Protein AF-A0A8J2KSQ6-F1 (afdb_monomer_lite)

Foldseek 3Di:
DVVVVDVDDPLLVVLVVLLVVLVCLVPPPDPDSDQVVSLLSLLVSLLSLLVNLQVVLCVVVVHHDDSCVSCVVLVNDVVSVVLNCCSVQNPDGDHSVVSVVSSVVSNVSSVVPPVVVCVVVVVVVVVPPPDDDDPVPVVVVVVLVVLLVLLLLLLVLLLVLVVCVVVVHQKDQRQSNQVNFPPSDNIDGSVVSNVRSLVSLLVSCVVDVLSNLLSVLVVLQDDPSVLVVQCVVVVHDSVVSLVVSCVSCVVVVVSCVVVVNLLVSLLSLLVVLLVPVVADPSSNLSSLVVSLVSVVVCVVVVHDRDPSSVVSLVSLLPDPDPSSVVRND

Sequence (329 aa):
IWRERIPALPVGAESTLFLLQAIVFDKGDTAGTSEDQSRSLYSLAIVRYMNHVSHLATQETGGNAPMSRLANTLNVPDWIVDLRHEVSHGSALPSLDILRSASDFILEWLSNNYWAYSEESLQDSILTRGARKGKDSESKKEMKEEVRVSTSQALSVYIASKVYKLRGLKRITDPGITHSLPDQPSFVTPKQAIGICKTQVANLLTVDPGTVTAVFAQEMIPDEEFIQGLASVLEAEVEEVFTCVERLWWPLVELMRRRSKVPMLCTLMAKLLVERDLLTKNGKLFGSLWLEKLLSCLEEEERKYPLRLKKILVMLMGCPDPVYEKFFS

Secondary structure (DSSP, 8-state):
-GGGTSSS--HHHHHHHHHHHHHHHHH---TT--HHHHHHHHHHHHHHHHHHHHHHHHHHHTS---HHHHHHHTT--HHHHHHHHHHHH-SSPPPHHHHHHHHHHHHHHHIIIIITHHHHHHHHHHHGGG----HHHHHHHHHHHHHHHHHHHHHHHHHHHHHHHHTT-S-B--HHHHTTSTT--S-B-HHHHHHHHHHHHHHHHHH-HHHHHHHHHHHTS--HHHHHHHHHHHT--HHHHHHHHHHHHHHHHHHHHHTT-HHHHHHHHHHHHHSGGGS-HHHHHHHHHHHHHHHHHHHHTTPPPPHHHHHHHHHHHT---HHHHHHH-

pLDDT: mean 79.22, std 13.45, range [37.53, 94.62]

InterPro domains:
  IPR007174 Las1 [PF04031] (1-116)
  IPR007174 Las1 [PTHR15002] (1-275)

Radius of gyration: 21.69 Å; chains: 1; bounding box: 48×58×59 Å

Organism: NCBI:txid39272

Structure (mmCIF, N/CA/C/O backbone):
data_AF-A0A8J2KSQ6-F1
#
_entry.id   AF-A0A8J2KSQ6-F1
#
loop_
_atom_site.group_PDB
_atom_site.id
_atom_site.type_symbol
_atom_site.label_atom_id
_atom_site.label_alt_id
_atom_site.label_comp_id
_atom_site.label_asym_id
_atom_site.label_entity_id
_atom_site.label_seq_id
_atom_site.pdbx_PDB_ins_code
_atom_site.Cartn_x
_atom_site.Cartn_y
_atom_site.Cartn_z
_atom_site.occupancy
_atom_site.B_iso_or_equiv
_atom_site.auth_seq_id
_atom_site.auth_comp_id
_atom_site.auth_asym_id
_atom_site.auth_atom_id
_atom_site.pdbx_PDB_model_num
ATOM 1 N N . ILE A 1 1 ? 0.798 -15.781 25.530 1.00 45.97 1 ILE A N 1
ATOM 2 C CA . ILE A 1 1 ? 1.676 -16.980 25.476 1.00 45.97 1 ILE A CA 1
ATOM 3 C C . ILE A 1 1 ? 2.356 -17.176 24.116 1.00 45.97 1 ILE A C 1
ATOM 5 O O . ILE A 1 1 ? 3.532 -16.869 24.039 1.00 45.97 1 ILE A O 1
ATOM 9 N N . TRP A 1 2 ? 1.714 -17.672 23.042 1.00 41.12 2 TRP A N 1
ATOM 10 C CA . TRP A 1 2 ? 2.432 -17.889 21.760 1.00 41.12 2 TRP A CA 1
ATOM 11 C C . TRP A 1 2 ? 2.889 -16.579 21.109 1.00 41.12 2 TRP A C 1
ATOM 13 O O . TRP A 1 2 ? 4.059 -16.453 20.774 1.00 41.12 2 TRP A O 1
ATOM 23 N N . ARG A 1 3 ? 2.025 -15.556 21.071 1.00 50.56 3 ARG A N 1
ATOM 24 C CA . ARG A 1 3 ? 2.366 -14.197 20.601 1.00 50.56 3 ARG A CA 1
ATOM 25 C C . ARG A 1 3 ? 3.573 -13.564 21.325 1.00 50.56 3 ARG A C 1
ATOM 27 O O . ARG A 1 3 ? 4.229 -12.704 20.767 1.00 50.56 3 ARG A O 1
ATOM 34 N N . GLU A 1 4 ? 3.872 -13.989 22.553 1.00 51.06 4 GLU A N 1
ATOM 35 C CA . GLU A 1 4 ? 5.009 -13.482 23.347 1.00 51.06 4 GLU A CA 1
ATOM 36 C C . GLU A 1 4 ? 6.286 -14.315 23.156 1.00 51.06 4 GLU A C 1
ATOM 38 O O . GLU A 1 4 ? 7.349 -13.939 23.640 1.00 51.06 4 GLU A O 1
ATOM 43 N N . ARG A 1 5 ? 6.182 -15.478 22.503 1.00 45.47 5 ARG A N 1
ATOM 44 C CA . ARG A 1 5 ? 7.271 -16.454 22.349 1.00 45.47 5 ARG A CA 1
ATOM 45 C C . ARG A 1 5 ? 7.771 -16.586 20.915 1.00 45.47 5 ARG A C 1
ATOM 47 O O . ARG A 1 5 ? 8.857 -17.122 20.722 1.00 45.47 5 ARG A O 1
ATOM 54 N N . ILE A 1 6 ? 7.003 -16.119 19.932 1.00 45.62 6 ILE A N 1
ATOM 55 C CA . ILE A 1 6 ? 7.397 -16.088 18.522 1.00 45.62 6 ILE A CA 1
ATOM 56 C C . ILE A 1 6 ? 7.238 -14.670 17.953 1.00 45.62 6 ILE A C 1
ATOM 58 O O . ILE A 1 6 ? 6.254 -14.008 18.279 1.00 45.62 6 ILE A O 1
ATOM 62 N N . PRO A 1 7 ? 8.196 -14.198 17.128 1.00 48.53 7 PRO A N 1
ATOM 63 C CA . PRO A 1 7 ? 8.238 -12.817 16.637 1.00 48.53 7 PRO A CA 1
ATOM 64 C C . PRO A 1 7 ? 7.055 -12.457 15.727 1.00 48.53 7 PRO A C 1
ATOM 66 O O . PRO A 1 7 ? 6.634 -11.305 15.709 1.00 48.53 7 PRO A O 1
ATOM 69 N N . ALA A 1 8 ? 6.479 -13.443 15.034 1.00 54.38 8 ALA A N 1
ATOM 70 C CA . ALA A 1 8 ? 5.247 -13.302 14.270 1.00 54.38 8 ALA A CA 1
ATOM 71 C C . ALA A 1 8 ? 4.394 -14.566 14.429 1.00 54.38 8 ALA A C 1
ATOM 73 O O . ALA A 1 8 ? 4.899 -15.686 14.330 1.00 54.38 8 ALA A O 1
ATOM 74 N N . LEU A 1 9 ? 3.099 -14.393 14.698 1.00 66.38 9 LEU A N 1
ATOM 75 C CA . LEU A 1 9 ? 2.152 -15.505 14.748 1.00 66.38 9 LEU A CA 1
ATOM 76 C C . LEU A 1 9 ? 1.794 -15.907 13.304 1.00 66.38 9 LEU A C 1
ATOM 78 O O . LEU A 1 9 ? 1.595 -15.012 12.482 1.00 66.38 9 LEU A O 1
ATOM 82 N N . PRO A 1 10 ? 1.673 -17.205 12.968 1.00 72.06 10 PRO A N 1
ATOM 83 C CA . PRO A 1 10 ? 1.172 -17.606 11.657 1.00 72.06 10 PRO A CA 1
ATOM 84 C C . PRO A 1 10 ? -0.187 -16.961 11.357 1.00 72.06 10 PRO A C 1
ATOM 86 O O . PRO A 1 10 ? -1.055 -16.902 12.230 1.00 72.06 10 PRO A O 1
ATOM 89 N N . VAL A 1 11 ? -0.380 -16.503 10.118 1.00 71.56 11 VAL A N 1
ATOM 90 C CA . VAL A 1 11 ? -1.509 -15.634 9.735 1.00 71.56 11 VAL A CA 1
ATOM 91 C C . VAL A 1 11 ? -2.876 -16.282 10.005 1.00 71.56 11 VAL A C 1
ATOM 93 O O . VAL A 1 11 ? -3.811 -15.592 10.406 1.00 71.56 11 VAL A O 1
ATOM 96 N N . GLY A 1 12 ? -3.001 -17.607 9.875 1.00 75.25 12 GLY A N 1
ATOM 97 C CA . GLY A 1 12 ? -4.238 -18.324 10.216 1.00 75.25 12 GLY A CA 1
ATOM 98 C C . GLY A 1 12 ? -4.519 -18.374 11.726 1.00 75.25 12 GLY A C 1
ATOM 99 O O . GLY A 1 12 ? -5.649 -18.128 12.156 1.00 75.25 12 GLY A O 1
ATOM 100 N N . ALA A 1 13 ? -3.490 -18.579 12.557 1.00 77.69 13 ALA A N 1
ATOM 101 C CA . ALA A 1 13 ? -3.615 -18.502 14.016 1.00 77.69 13 ALA A CA 1
ATOM 102 C C . ALA A 1 13 ? -3.921 -17.071 14.483 1.00 77.69 13 ALA A C 1
ATOM 104 O O . ALA A 1 13 ? -4.689 -16.870 15.423 1.00 77.69 13 ALA A O 1
ATOM 105 N N . GLU A 1 14 ? -3.352 -16.071 13.809 1.00 78.25 14 GLU A N 1
ATOM 106 C CA . GLU A 1 14 ? -3.623 -14.663 14.085 1.00 78.25 14 GLU A CA 1
ATOM 107 C C . GLU A 1 14 ? -5.065 -14.296 13.718 1.00 78.25 14 GLU A C 1
ATOM 109 O O . GLU A 1 14 ? -5.774 -13.719 14.540 1.00 78.25 14 GLU A O 1
ATOM 114 N N . SER A 1 15 ? -5.526 -14.711 12.536 1.00 81.62 15 SER A N 1
ATOM 115 C CA . SER A 1 15 ? -6.908 -14.515 12.078 1.00 81.62 15 SER A CA 1
ATOM 116 C C . SER A 1 15 ? -7.913 -15.163 13.032 1.00 81.62 15 SER A C 1
ATOM 118 O O . SER A 1 15 ? -8.884 -14.523 13.429 1.00 81.62 15 SER A O 1
ATOM 120 N N . THR A 1 16 ? -7.629 -16.390 13.484 1.00 85.19 16 THR A N 1
ATOM 121 C CA . THR A 1 16 ? -8.445 -17.097 14.485 1.00 85.19 16 THR A CA 1
ATOM 122 C C . THR A 1 16 ? -8.522 -16.308 15.794 1.00 85.19 16 THR A C 1
ATOM 124 O O . THR A 1 16 ? -9.597 -16.147 16.366 1.00 85.19 16 THR A O 1
ATOM 127 N N . LEU A 1 17 ? -7.394 -15.771 16.269 1.00 84.44 17 LEU A N 1
ATOM 128 C CA . LEU A 1 17 ? -7.351 -14.989 17.503 1.00 84.44 17 LEU A CA 1
ATOM 129 C C . LEU A 1 17 ? -8.179 -13.701 17.402 1.00 84.44 17 LEU A C 1
ATOM 131 O O . LEU A 1 17 ? -8.955 -13.422 18.312 1.00 84.44 17 LEU A O 1
ATOM 135 N N . PHE A 1 18 ? -8.046 -12.938 16.313 1.00 82.31 18 PHE A N 1
ATOM 136 C CA . PHE A 1 18 ? -8.840 -11.720 16.105 1.00 82.31 18 PHE A CA 1
ATOM 137 C C . PHE A 1 18 ? -10.342 -12.018 16.037 1.00 82.31 18 PHE A C 1
ATOM 139 O O . PHE A 1 18 ? -11.140 -11.287 16.622 1.00 82.31 18 PHE A O 1
ATOM 146 N N . LEU A 1 19 ? -10.722 -13.117 15.384 1.00 89.75 19 LEU A N 1
ATOM 147 C CA . LEU A 1 19 ? -12.118 -13.522 15.255 1.00 89.75 19 LEU A CA 1
ATOM 148 C C . LEU A 1 19 ? -12.723 -13.945 16.598 1.00 89.75 19 LEU A C 1
ATOM 150 O O . LEU A 1 19 ? -13.796 -13.477 16.969 1.00 89.75 19 LEU A O 1
ATOM 154 N N . LEU A 1 20 ? -12.004 -14.755 17.380 1.00 87.62 20 LEU A N 1
ATOM 155 C CA . LEU A 1 20 ? -12.441 -15.149 18.721 1.00 87.62 20 LEU A CA 1
ATOM 156 C C . LEU A 1 20 ? -12.525 -13.951 19.674 1.00 87.62 20 LEU A C 1
ATOM 158 O O . LEU A 1 20 ? -13.441 -13.884 20.488 1.00 87.62 20 LEU A O 1
ATOM 162 N N . GLN A 1 21 ? -11.604 -12.989 19.565 1.00 84.56 21 GLN A N 1
ATOM 163 C CA . GLN A 1 21 ? -11.662 -11.750 20.342 1.00 84.56 21 GLN A CA 1
ATOM 164 C C . GLN A 1 21 ? -12.913 -10.931 20.017 1.00 84.56 21 GLN A C 1
ATOM 166 O O . GLN A 1 21 ? -13.570 -10.461 20.944 1.00 84.56 21 GLN A O 1
ATOM 171 N N . ALA A 1 22 ? -13.267 -10.802 18.735 1.00 87.44 22 ALA A N 1
ATOM 172 C CA . ALA A 1 22 ? -14.491 -10.127 18.314 1.00 87.44 22 ALA A CA 1
ATOM 173 C C . ALA A 1 22 ? -15.743 -10.825 18.871 1.00 87.44 22 ALA A C 1
ATOM 175 O O . ALA A 1 22 ? -16.598 -10.167 19.457 1.00 87.44 22 ALA A O 1
ATOM 176 N N . ILE A 1 23 ? -15.802 -12.159 18.788 1.00 88.25 23 ILE A N 1
ATOM 177 C CA . ILE A 1 23 ? -16.937 -12.960 19.275 1.00 88.25 23 ILE A CA 1
ATOM 178 C C . ILE A 1 23 ? -17.095 -12.870 20.794 1.00 88.25 23 ILE A C 1
ATOM 180 O O . ILE A 1 23 ? -18.208 -12.729 21.296 1.00 88.25 23 ILE A O 1
ATOM 184 N N . VAL A 1 24 ? -15.996 -12.969 21.546 1.00 86.81 24 VAL A N 1
ATOM 185 C CA . VAL A 1 24 ? -16.035 -12.872 23.012 1.00 86.81 24 VAL A CA 1
ATOM 186 C C . VAL A 1 24 ? -16.443 -11.470 23.451 1.00 86.81 24 VAL A C 1
ATOM 188 O O . VAL A 1 24 ? -17.215 -11.340 24.395 1.00 86.81 24 VAL A O 1
ATOM 191 N N . PHE A 1 25 ? -15.950 -10.435 22.767 1.00 83.06 25 PHE A N 1
ATOM 192 C CA . PHE A 1 25 ? -16.326 -9.053 23.047 1.00 83.06 25 PHE A CA 1
ATOM 193 C C . PHE A 1 25 ? -17.815 -8.809 22.772 1.00 83.06 25 PHE A C 1
ATOM 195 O O . PHE A 1 25 ? -18.512 -8.270 23.623 1.00 83.06 25 PHE A O 1
ATOM 202 N N . ASP A 1 26 ? -18.314 -9.282 21.631 1.00 86.25 26 ASP A N 1
ATOM 203 C CA . ASP A 1 26 ? -19.713 -9.159 21.215 1.00 86.25 26 ASP A CA 1
ATOM 204 C C . ASP A 1 26 ? -20.689 -9.916 22.135 1.00 86.25 26 ASP A C 1
ATOM 206 O O . ASP A 1 26 ? -21.771 -9.422 22.437 1.00 86.25 26 ASP A O 1
ATOM 210 N N . LYS A 1 27 ? -20.293 -11.093 22.639 1.00 84.12 27 LYS A N 1
ATOM 211 C CA . LYS A 1 27 ? -21.083 -11.888 23.602 1.00 84.12 27 LYS A CA 1
ATOM 212 C C . LYS A 1 27 ? -20.912 -11.439 25.058 1.00 84.12 27 LYS A C 1
ATOM 214 O O . LYS A 1 27 ? -21.603 -11.950 25.940 1.00 84.12 27 LYS A O 1
ATOM 219 N N . GLY A 1 28 ? -19.964 -10.545 25.334 1.00 74.31 28 GLY A N 1
ATOM 220 C CA . GLY A 1 28 ? -19.680 -10.040 26.669 1.00 74.31 28 GLY A CA 1
ATOM 221 C C . GLY A 1 28 ? -20.752 -9.054 27.123 1.00 74.31 28 GLY A C 1
ATOM 222 O O . GLY A 1 28 ? -20.750 -7.899 26.706 1.00 74.31 28 GLY A O 1
ATOM 223 N N . ASP A 1 29 ? -21.625 -9.495 28.028 1.00 53.59 29 ASP A N 1
ATOM 224 C CA . ASP A 1 29 ? -22.773 -8.748 28.574 1.00 53.59 29 ASP A CA 1
ATOM 225 C C . ASP A 1 29 ? -22.370 -7.650 29.589 1.00 53.59 29 ASP A C 1
ATOM 227 O O . ASP A 1 29 ? -23.042 -7.375 30.585 1.00 53.59 29 ASP A O 1
ATOM 231 N N . THR A 1 30 ? -21.199 -7.039 29.399 1.00 53.66 30 THR A N 1
ATOM 232 C CA . THR A 1 30 ? -20.757 -5.919 30.229 1.00 53.66 30 THR A CA 1
ATOM 233 C C . THR A 1 30 ? -21.438 -4.640 29.759 1.00 53.66 30 THR A C 1
ATOM 235 O O . THR A 1 30 ? -21.490 -4.373 28.563 1.00 53.66 30 THR A O 1
ATOM 238 N N . ALA A 1 31 ? -21.913 -3.823 30.702 1.00 50.56 31 ALA A N 1
ATOM 239 C CA . ALA A 1 31 ? -22.700 -2.596 30.510 1.00 50.56 31 ALA A CA 1
ATOM 240 C C . ALA A 1 31 ? -22.014 -1.440 29.724 1.00 50.56 31 ALA A C 1
ATOM 242 O O . ALA A 1 31 ? -22.330 -0.271 29.933 1.00 50.56 31 ALA A O 1
ATOM 243 N N . GLY A 1 32 ? -21.065 -1.744 28.835 1.00 54.41 32 GLY A N 1
ATOM 244 C CA . GLY A 1 32 ? -20.334 -0.804 27.988 1.00 54.41 32 GLY A CA 1
ATOM 245 C C . GLY A 1 32 ? -19.908 -1.361 26.622 1.00 54.41 32 GLY A C 1
ATOM 246 O O . GLY A 1 32 ? -19.114 -0.703 25.951 1.00 54.41 32 GLY A O 1
ATOM 247 N N . THR A 1 33 ? -20.393 -2.534 26.196 1.00 59.84 33 THR A N 1
ATOM 248 C CA . THR A 1 33 ? -20.100 -3.096 24.866 1.00 59.84 33 THR A CA 1
ATOM 249 C C . THR A 1 33 ? -20.789 -2.245 23.793 1.00 59.84 33 THR A C 1
ATOM 251 O O . THR A 1 33 ? -21.995 -2.338 23.577 1.00 59.84 33 THR A O 1
ATOM 254 N N . SER A 1 34 ? -20.035 -1.345 23.157 1.00 76.06 34 SER A N 1
ATOM 255 C CA . SER A 1 34 ? -20.538 -0.511 22.061 1.00 76.06 34 SER A CA 1
ATOM 256 C C . SER A 1 34 ? -20.656 -1.355 20.792 1.00 76.06 34 SER A C 1
ATOM 258 O O . SER A 1 34 ? -19.684 -1.979 20.367 1.00 76.06 34 SER A O 1
ATOM 260 N N . GLU A 1 35 ? -21.833 -1.350 20.168 1.00 80.94 35 GLU A N 1
ATOM 261 C CA . GLU A 1 35 ? -22.104 -2.064 18.913 1.00 80.94 35 GLU A CA 1
ATOM 262 C C . GLU A 1 35 ? -21.082 -1.710 17.819 1.00 80.94 35 GLU A C 1
ATOM 264 O O . GLU A 1 35 ? -20.581 -2.584 17.113 1.00 80.94 35 GLU A O 1
ATOM 269 N N . ASP A 1 36 ? -20.679 -0.440 17.743 1.00 78.75 36 ASP A N 1
ATOM 270 C CA . ASP A 1 36 ? -19.669 0.031 16.794 1.00 78.75 36 ASP A CA 1
ATOM 271 C C . ASP A 1 36 ? -18.275 -0.549 17.071 1.00 78.75 36 ASP A C 1
ATOM 273 O O . ASP A 1 36 ? -17.495 -0.785 16.142 1.00 78.75 36 ASP A O 1
ATOM 277 N N . GLN A 1 37 ? -17.955 -0.830 18.338 1.00 81.19 37 GLN A N 1
ATOM 278 C CA . GLN A 1 37 ? -16.707 -1.498 18.711 1.00 81.19 37 GLN A CA 1
ATOM 279 C C . GLN A 1 37 ? -16.731 -2.971 18.298 1.00 81.19 37 GLN A C 1
ATOM 281 O O . GLN A 1 37 ? -15.757 -3.438 17.708 1.00 81.19 37 GLN A O 1
ATOM 286 N N . SER A 1 38 ? -17.846 -3.678 18.510 1.00 82.81 38 SER A N 1
ATOM 287 C CA . SER A 1 38 ? -18.020 -5.049 18.012 1.00 82.81 38 SER A CA 1
ATOM 288 C C . SER A 1 38 ? -17.899 -5.098 16.488 1.00 82.81 38 SER A C 1
ATOM 290 O O . SER A 1 38 ? -17.118 -5.887 15.955 1.00 82.81 38 SER A O 1
ATOM 292 N N . ARG A 1 39 ? -18.583 -4.189 15.775 1.00 85.44 39 ARG A N 1
ATOM 293 C CA . ARG A 1 39 ? -18.500 -4.074 14.309 1.00 85.44 39 ARG A CA 1
ATOM 294 C C . ARG A 1 39 ? -17.065 -3.838 13.838 1.00 85.44 39 ARG A C 1
ATOM 296 O O . ARG A 1 39 ? -16.622 -4.472 12.882 1.00 85.44 39 ARG A O 1
ATOM 303 N N . SER A 1 40 ? -16.311 -2.989 14.537 1.00 83.88 40 SER A N 1
ATOM 304 C CA . SER A 1 40 ? -14.901 -2.710 14.227 1.00 83.88 40 SER A CA 1
ATOM 305 C C . SER A 1 40 ? -13.998 -3.933 14.437 1.00 83.88 40 SER A C 1
ATOM 307 O O . SER A 1 40 ? -13.129 -4.212 13.609 1.00 83.88 40 SER A O 1
ATOM 309 N N . LEU A 1 41 ? -14.210 -4.690 15.519 1.00 83.94 41 LEU A N 1
ATOM 310 C CA . LEU A 1 41 ? -13.433 -5.898 15.816 1.00 83.94 41 LEU A CA 1
ATOM 311 C C . LEU A 1 41 ? -13.691 -7.011 14.795 1.00 83.94 41 LEU A C 1
ATOM 313 O O . LEU A 1 41 ? -12.734 -7.610 14.300 1.00 83.94 41 LEU A O 1
ATOM 317 N N . TYR A 1 42 ? -14.953 -7.249 14.426 1.00 88.75 42 TYR A N 1
ATOM 318 C CA . TYR A 1 42 ? -15.287 -8.208 13.371 1.00 88.75 42 TYR A CA 1
ATOM 319 C C . TYR A 1 42 ? -14.714 -7.792 12.016 1.00 88.75 42 TYR A C 1
ATOM 321 O O . TYR A 1 42 ? -14.128 -8.615 11.319 1.00 88.75 42 TYR A O 1
ATOM 329 N N . SER A 1 43 ? -14.812 -6.508 11.671 1.00 86.88 43 SER A N 1
ATOM 330 C CA . SER A 1 43 ? -14.262 -5.963 10.424 1.00 86.88 43 SER A CA 1
ATOM 331 C C . SER A 1 43 ? -12.760 -6.225 10.306 1.00 86.88 43 SER A C 1
ATOM 333 O O . SER A 1 43 ? -12.286 -6.735 9.291 1.00 86.88 43 SER A O 1
ATOM 335 N N . LEU A 1 44 ? -12.008 -5.976 11.382 1.00 83.69 44 LEU A N 1
ATOM 336 C CA . LEU A 1 44 ? -10.578 -6.271 11.424 1.00 83.69 44 LEU A CA 1
ATOM 337 C C . LEU A 1 44 ? -10.293 -7.773 11.279 1.00 83.69 44 LEU A C 1
ATOM 339 O O . LEU A 1 44 ? -9.368 -8.152 10.558 1.00 83.69 44 LEU A O 1
ATOM 343 N N . ALA A 1 45 ? -11.075 -8.630 11.938 1.00 85.31 45 ALA A N 1
ATOM 344 C CA . ALA A 1 45 ? -10.918 -10.078 11.838 1.00 85.31 45 ALA A CA 1
ATOM 345 C C . ALA A 1 45 ? -11.158 -10.591 10.405 1.00 85.31 45 ALA A C 1
ATOM 347 O O . ALA A 1 45 ? -10.371 -11.397 9.906 1.00 85.31 45 ALA A O 1
ATOM 348 N N . ILE A 1 46 ? -12.175 -10.066 9.714 1.00 89.81 46 ILE A N 1
ATOM 349 C CA . ILE A 1 46 ? -12.498 -10.399 8.316 1.00 89.81 46 ILE A CA 1
ATOM 350 C C . ILE A 1 46 ? -11.367 -9.969 7.373 1.00 89.81 46 ILE A C 1
ATOM 352 O O . ILE A 1 46 ? -10.949 -10.745 6.513 1.00 89.81 46 ILE A O 1
ATOM 356 N N . VAL A 1 47 ? -10.800 -8.772 7.561 1.00 86.38 47 VAL A N 1
ATOM 357 C CA . VAL A 1 47 ? -9.650 -8.308 6.763 1.00 86.38 47 VAL A CA 1
ATOM 358 C C . VAL A 1 47 ? -8.434 -9.217 6.958 1.00 86.38 47 VAL A C 1
ATOM 360 O O . VAL A 1 47 ? -7.773 -9.586 5.984 1.00 86.38 47 VAL A O 1
ATOM 363 N N . ARG A 1 48 ? -8.139 -9.615 8.203 1.00 84.12 48 ARG A N 1
ATOM 364 C CA . ARG A 1 48 ? -7.022 -10.526 8.512 1.00 84.12 48 ARG A CA 1
ATOM 365 C C . ARG A 1 48 ? -7.215 -11.891 7.860 1.00 84.12 48 ARG A C 1
ATOM 367 O O . ARG A 1 48 ? -6.297 -12.372 7.196 1.00 84.12 48 ARG A O 1
ATOM 374 N N . TYR A 1 49 ? -8.419 -12.444 7.968 1.00 90.56 49 TYR A N 1
ATOM 375 C CA . TYR A 1 49 ? -8.797 -13.682 7.300 1.00 90.56 49 TYR A CA 1
ATOM 376 C C . TYR A 1 49 ? -8.617 -13.597 5.778 1.00 90.56 49 TYR A C 1
ATOM 378 O O . TYR A 1 49 ? -7.960 -14.444 5.181 1.00 90.56 49 TYR A O 1
ATOM 386 N N . MET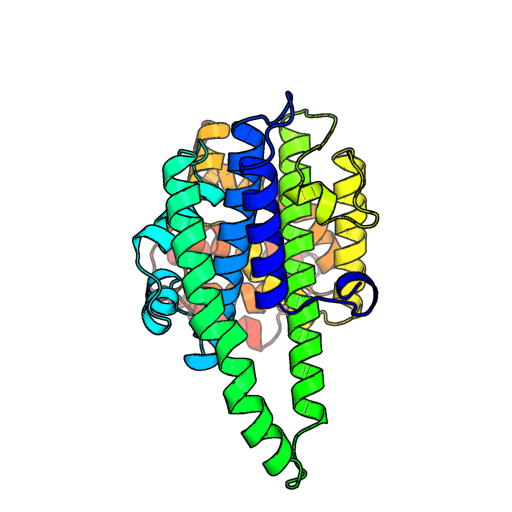 A 1 50 ? -9.121 -12.550 5.132 1.00 88.19 50 MET A N 1
ATOM 387 C CA . MET A 1 50 ? -9.026 -12.448 3.675 1.00 88.19 50 MET A CA 1
ATOM 388 C C . MET A 1 50 ? -7.595 -12.256 3.176 1.00 88.19 50 MET A C 1
ATOM 390 O O . MET A 1 50 ? -7.236 -12.736 2.100 1.00 88.19 50 MET A O 1
ATOM 394 N N . ASN A 1 51 ? -6.744 -11.604 3.966 1.00 84.38 51 ASN A N 1
ATOM 395 C CA . ASN A 1 51 ? -5.316 -11.535 3.671 1.00 84.38 51 ASN A CA 1
ATOM 396 C C . ASN A 1 51 ? -4.648 -12.917 3.797 1.00 84.38 51 ASN A C 1
ATOM 398 O O . ASN A 1 51 ? -3.766 -13.238 3.002 1.00 84.38 51 ASN A O 1
ATOM 402 N N . HIS A 1 52 ? -5.097 -13.762 4.733 1.00 82.81 52 HIS A N 1
ATOM 403 C CA . HIS A 1 52 ? -4.664 -15.159 4.824 1.00 82.81 52 HIS A CA 1
ATOM 404 C C . HIS A 1 52 ? -5.077 -15.977 3.590 1.00 82.81 52 HIS A C 1
ATOM 406 O O . HIS A 1 52 ? -4.226 -16.629 2.987 1.00 82.81 52 HIS A O 1
ATOM 412 N N . VAL A 1 53 ? -6.345 -15.885 3.176 1.00 84.06 53 VAL A N 1
ATOM 413 C CA . VAL A 1 53 ? -6.880 -16.545 1.967 1.00 84.06 53 VAL A CA 1
ATOM 414 C C . VAL A 1 53 ? -6.096 -16.118 0.727 1.00 84.06 53 VAL A C 1
ATOM 416 O O . VAL A 1 53 ? -5.640 -16.958 -0.041 1.00 84.06 53 VAL A O 1
ATOM 419 N N . SER A 1 54 ? -5.848 -14.815 0.575 1.00 80.62 54 SER A N 1
ATOM 420 C CA . SER A 1 54 ? -5.038 -14.274 -0.527 1.00 80.62 54 SER A CA 1
ATOM 421 C C . SER A 1 54 ? -3.652 -14.900 -0.582 1.00 80.62 54 SER A C 1
ATOM 423 O O . SER A 1 54 ? -3.153 -15.236 -1.655 1.00 80.62 54 SER A O 1
ATOM 425 N N . HIS A 1 55 ? -3.018 -15.030 0.584 1.00 75.62 55 HIS A N 1
ATOM 426 C CA . HIS A 1 55 ? -1.674 -15.567 0.707 1.00 75.62 55 HIS A CA 1
ATOM 427 C C . HIS A 1 55 ? -1.627 -17.048 0.325 1.00 75.62 55 HIS A C 1
ATOM 429 O O . HIS A 1 55 ? -0.788 -17.429 -0.489 1.00 75.62 55 HIS A O 1
ATOM 435 N N . LEU A 1 56 ? -2.547 -17.859 0.854 1.00 76.50 56 LEU A N 1
ATOM 436 C CA . LEU A 1 56 ? -2.647 -19.283 0.528 1.00 76.50 56 LEU A CA 1
ATOM 437 C C . LEU A 1 56 ? -2.919 -19.501 -0.963 1.00 76.50 56 LEU A C 1
ATOM 439 O O . LEU A 1 56 ? -2.171 -20.217 -1.625 1.00 76.50 56 LEU A O 1
ATOM 443 N N . ALA A 1 57 ? -3.907 -18.800 -1.518 1.00 75.81 57 ALA A N 1
ATOM 444 C CA . ALA A 1 57 ? -4.275 -18.943 -2.920 1.00 75.81 57 ALA A CA 1
ATOM 445 C C . ALA A 1 57 ? -3.128 -18.536 -3.854 1.00 75.81 57 ALA A C 1
ATOM 447 O O . ALA A 1 57 ? -2.837 -19.240 -4.811 1.00 75.81 57 ALA A O 1
ATOM 448 N N . THR A 1 58 ? -2.414 -17.447 -3.544 1.00 71.75 58 THR A N 1
ATOM 449 C CA . THR A 1 58 ? -1.262 -16.996 -4.347 1.00 71.75 58 THR A CA 1
ATOM 450 C C . THR A 1 58 ? -0.111 -18.010 -4.327 1.00 71.75 58 THR A C 1
ATOM 452 O O . THR A 1 58 ? 0.617 -18.135 -5.316 1.00 71.75 58 THR A O 1
ATOM 455 N N . GLN A 1 59 ? 0.077 -18.734 -3.216 1.00 69.12 59 GLN A N 1
ATOM 456 C CA . GLN A 1 59 ? 1.066 -19.811 -3.143 1.00 69.12 59 GLN A CA 1
ATOM 457 C C . GLN A 1 59 ? 0.665 -21.017 -4.001 1.00 69.12 59 GLN A C 1
ATOM 459 O O . GLN A 1 59 ? 1.522 -21.552 -4.705 1.00 69.12 59 GLN A O 1
ATOM 464 N N . GLU A 1 60 ? -0.611 -21.413 -3.985 1.00 65.25 60 GLU A N 1
ATOM 465 C CA . GLU A 1 60 ? -1.117 -22.543 -4.779 1.00 65.25 60 GLU A CA 1
ATOM 466 C C . GLU A 1 60 ? -1.137 -22.250 -6.283 1.00 65.25 60 GLU A C 1
ATOM 468 O O . GLU A 1 60 ? -0.760 -23.098 -7.092 1.00 65.25 60 GLU A O 1
ATOM 473 N N . THR A 1 61 ? -1.524 -21.035 -6.678 1.00 65.44 61 THR A N 1
ATOM 474 C CA . THR A 1 61 ? -1.627 -20.642 -8.092 1.00 65.44 61 THR A CA 1
ATOM 475 C C . THR A 1 61 ? -0.298 -20.192 -8.700 1.00 65.44 61 THR A C 1
ATOM 477 O O . THR A 1 61 ? -0.217 -19.976 -9.910 1.00 65.44 61 THR A O 1
ATOM 480 N N . GLY A 1 62 ? 0.755 -20.027 -7.889 1.00 57.97 62 GLY A N 1
ATOM 481 C CA . GLY A 1 62 ? 2.086 -19.610 -8.343 1.00 57.97 62 GLY A CA 1
ATOM 482 C C . GLY A 1 62 ? 2.144 -18.187 -8.916 1.00 57.97 62 GLY A C 1
ATOM 483 O O . GLY A 1 62 ? 3.104 -17.846 -9.613 1.00 57.97 62 GLY A O 1
ATOM 484 N N . GLY A 1 63 ? 1.134 -17.352 -8.649 1.00 60.59 63 GLY A N 1
ATOM 485 C CA . GLY A 1 63 ? 1.009 -16.016 -9.226 1.00 60.59 63 GLY A CA 1
ATOM 486 C C . GLY A 1 63 ? -0.155 -15.208 -8.653 1.00 60.59 63 GLY A C 1
ATOM 487 O O . GLY A 1 63 ? -1.093 -15.755 -8.081 1.00 60.59 63 GLY A O 1
ATOM 488 N N . ASN A 1 64 ? -0.089 -13.886 -8.821 1.00 60.69 64 ASN A N 1
ATOM 489 C CA . ASN A 1 64 ? -1.114 -12.961 -8.337 1.00 60.69 64 ASN A CA 1
ATOM 490 C C . ASN A 1 64 ? -2.330 -12.978 -9.280 1.00 60.69 64 ASN A C 1
ATOM 492 O O . ASN A 1 64 ? -2.177 -12.790 -10.487 1.00 60.69 64 ASN A O 1
ATOM 496 N N . ALA A 1 65 ? -3.530 -13.151 -8.731 1.00 71.44 65 ALA A N 1
ATOM 497 C CA . ALA A 1 65 ? -4.800 -13.056 -9.450 1.00 71.44 65 ALA A CA 1
ATOM 498 C C . ALA A 1 65 ? -5.791 -12.184 -8.649 1.00 71.44 65 ALA A C 1
ATOM 500 O O . ALA A 1 65 ? -5.525 -11.882 -7.483 1.00 71.44 65 ALA A O 1
ATOM 501 N N . PRO A 1 66 ? -6.919 -11.744 -9.241 1.00 75.31 66 PRO A N 1
ATOM 502 C CA . PRO A 1 66 ? -7.947 -11.004 -8.513 1.00 75.31 66 PRO A CA 1
ATOM 503 C C . PRO A 1 66 ? -8.407 -11.754 -7.260 1.00 75.31 66 PRO A C 1
ATOM 505 O O . PRO A 1 66 ? -8.531 -12.979 -7.301 1.00 75.31 66 PRO A O 1
ATOM 508 N N . MET A 1 67 ? -8.717 -11.021 -6.184 1.00 75.25 67 MET A N 1
ATOM 509 C CA . MET A 1 67 ? -9.184 -11.600 -4.916 1.00 75.25 67 MET A CA 1
ATOM 510 C C . MET A 1 67 ? -10.353 -12.560 -5.125 1.00 75.25 67 MET A C 1
ATOM 512 O O . MET A 1 67 ? -10.342 -13.638 -4.559 1.00 75.25 67 MET A O 1
ATOM 516 N N . SER A 1 68 ? -11.310 -12.215 -5.987 1.00 74.94 68 SER A N 1
ATOM 517 C CA . SER A 1 68 ? -12.437 -13.089 -6.325 1.00 74.94 68 SER A CA 1
ATOM 518 C C . SER A 1 68 ? -11.988 -14.418 -6.935 1.00 74.94 68 SER A C 1
ATOM 520 O O . SER A 1 68 ? -12.500 -15.473 -6.579 1.00 74.94 68 SER A O 1
ATOM 522 N N . ARG A 1 69 ? -10.979 -14.415 -7.811 1.00 75.00 69 ARG A N 1
ATOM 523 C CA . ARG A 1 69 ? -10.427 -15.648 -8.395 1.00 75.00 69 ARG A CA 1
ATOM 524 C C . ARG A 1 69 ? -9.626 -16.462 -7.381 1.00 75.00 69 ARG A C 1
ATOM 526 O O . ARG A 1 69 ? -9.770 -17.675 -7.359 1.00 75.00 69 ARG A O 1
ATOM 533 N N . LEU A 1 70 ? -8.822 -15.801 -6.553 1.00 78.19 70 LEU A N 1
ATOM 534 C CA . LEU A 1 70 ? -8.031 -16.433 -5.490 1.00 78.19 70 LEU A CA 1
ATOM 535 C C . LEU A 1 70 ? -8.913 -17.010 -4.368 1.00 78.19 70 LEU A C 1
ATOM 537 O O . LEU A 1 70 ? -8.657 -18.086 -3.848 1.00 78.19 70 LEU A O 1
ATOM 541 N N . ALA A 1 71 ? -9.979 -16.307 -4.004 1.00 80.81 71 ALA A N 1
ATOM 542 C CA . ALA A 1 71 ? -10.966 -16.756 -3.031 1.00 80.81 71 ALA A CA 1
ATOM 543 C C . ALA A 1 71 ? -11.707 -18.000 -3.541 1.00 80.81 71 ALA A C 1
ATOM 545 O O . ALA A 1 71 ? -11.837 -18.986 -2.816 1.00 80.81 71 ALA A O 1
ATOM 546 N N . ASN A 1 72 ? -12.095 -17.996 -4.820 1.00 82.44 72 ASN A N 1
ATOM 547 C CA . ASN A 1 72 ? -12.770 -19.128 -5.449 1.00 82.44 72 ASN A CA 1
ATOM 548 C C . ASN A 1 72 ? -11.906 -20.401 -5.499 1.00 82.44 72 ASN A C 1
ATOM 550 O O . ASN A 1 72 ? -12.449 -21.489 -5.327 1.00 82.44 72 ASN A O 1
ATOM 554 N N . THR A 1 73 ? -10.576 -20.309 -5.663 1.00 80.88 73 THR A N 1
ATOM 555 C CA . THR A 1 73 ? -9.710 -21.510 -5.601 1.00 80.88 73 THR A CA 1
ATOM 556 C C . THR A 1 73 ? -9.703 -22.166 -4.221 1.00 80.88 73 THR A C 1
ATOM 558 O O . THR A 1 73 ? -9.415 -23.352 -4.115 1.00 80.88 73 THR A O 1
ATOM 561 N N . LEU A 1 74 ? -10.068 -21.415 -3.181 1.00 84.00 74 LEU A N 1
ATOM 562 C CA . LEU A 1 74 ? -10.134 -21.860 -1.791 1.00 84.00 74 LEU A CA 1
ATOM 563 C C . LEU A 1 74 ? -11.574 -22.007 -1.268 1.00 84.00 74 LEU A C 1
ATOM 565 O O . LEU A 1 74 ? -11.796 -22.032 -0.055 1.00 84.00 74 LEU A O 1
ATOM 569 N N . ASN A 1 75 ? -12.557 -22.099 -2.173 1.00 85.56 75 ASN A N 1
ATOM 570 C CA . ASN A 1 75 ? -13.986 -22.222 -1.859 1.00 85.56 75 ASN A CA 1
ATOM 571 C C . ASN A 1 75 ? -14.522 -21.110 -0.934 1.00 85.56 75 ASN A C 1
ATOM 573 O O . ASN A 1 75 ? -15.432 -21.337 -0.135 1.00 85.56 75 ASN A O 1
ATOM 577 N N . VAL A 1 76 ? -13.958 -19.905 -1.024 1.00 89.94 76 VAL A N 1
ATOM 578 C CA . VAL A 1 76 ? -14.464 -18.728 -0.312 1.00 89.94 76 VAL A CA 1
ATOM 579 C C . VAL A 1 76 ? -15.521 -18.045 -1.188 1.00 89.94 76 VAL A C 1
ATOM 581 O O . VAL A 1 76 ? -15.214 -17.700 -2.329 1.00 89.94 76 VAL A O 1
ATOM 584 N N . PRO A 1 77 ? -16.758 -17.856 -0.694 1.00 90.31 77 PRO A N 1
ATOM 585 C CA . PRO A 1 77 ? -17.861 -17.344 -1.495 1.00 90.31 77 PRO A CA 1
ATOM 586 C C . PRO A 1 77 ? -17.722 -15.842 -1.765 1.00 90.31 77 PRO A C 1
ATOM 588 O O . PRO A 1 77 ? -17.215 -15.092 -0.928 1.00 90.31 77 PRO A O 1
ATOM 591 N N . ASP A 1 78 ? -18.251 -15.393 -2.905 1.00 88.06 78 ASP A N 1
ATOM 592 C CA . ASP A 1 78 ? -18.111 -14.006 -3.371 1.00 88.06 78 ASP A CA 1
ATOM 593 C C . ASP A 1 78 ? -18.634 -12.974 -2.357 1.00 88.06 78 ASP A C 1
ATOM 595 O O . ASP A 1 78 ? -18.000 -11.947 -2.158 1.00 88.06 78 ASP A O 1
ATOM 599 N N . TRP A 1 79 ? -19.701 -13.270 -1.606 1.00 92.00 79 TRP A N 1
ATOM 600 C CA . TRP A 1 79 ? -20.231 -12.329 -0.608 1.00 92.00 79 TRP A CA 1
ATOM 601 C C . TRP A 1 79 ? -19.255 -12.040 0.548 1.00 92.00 79 TRP A C 1
ATOM 603 O O . TRP A 1 79 ? -19.302 -10.961 1.130 1.00 92.00 79 TRP A O 1
ATOM 613 N N . ILE A 1 80 ? -18.345 -12.967 0.879 1.00 90.75 80 ILE A N 1
ATOM 614 C CA . ILE A 1 80 ? -17.271 -12.731 1.861 1.00 90.75 80 ILE A CA 1
ATOM 615 C C . ILE A 1 80 ? -16.176 -11.847 1.250 1.00 90.75 80 ILE A C 1
ATOM 617 O O . ILE A 1 80 ? -15.582 -11.016 1.943 1.00 90.75 80 ILE A O 1
ATOM 621 N N . VAL A 1 81 ? -15.926 -12.001 -0.054 1.00 88.06 81 VAL A N 1
ATOM 622 C CA . VAL A 1 81 ? -15.026 -11.127 -0.815 1.00 88.06 81 VAL A CA 1
ATOM 623 C C . VAL A 1 81 ? -15.592 -9.711 -0.852 1.00 88.06 81 VAL A C 1
ATOM 625 O O . VAL A 1 81 ? -14.885 -8.774 -0.494 1.00 88.06 81 VAL A O 1
ATOM 628 N N . ASP A 1 82 ? -16.872 -9.556 -1.178 1.00 86.75 82 ASP A N 1
ATOM 629 C CA . ASP A 1 82 ? -17.577 -8.273 -1.184 1.00 86.75 82 ASP A CA 1
ATOM 630 C C . ASP A 1 82 ? -17.597 -7.638 0.211 1.00 86.75 82 ASP A C 1
ATOM 632 O O . ASP A 1 82 ? -17.320 -6.448 0.363 1.00 86.75 82 ASP A O 1
ATOM 636 N N . LEU A 1 83 ? -17.808 -8.443 1.257 1.00 87.75 83 LEU A N 1
ATOM 637 C CA . LEU A 1 83 ? -17.791 -7.959 2.633 1.00 87.75 83 LEU A CA 1
ATOM 638 C C . LEU A 1 83 ? -16.427 -7.384 3.020 1.00 87.75 83 LEU A C 1
ATOM 640 O O . LEU A 1 83 ? -16.374 -6.364 3.699 1.00 87.75 83 LEU A O 1
ATOM 644 N N . ARG A 1 84 ? -15.320 -7.987 2.562 1.00 86.38 84 ARG A N 1
ATOM 645 C CA . ARG A 1 84 ? -13.961 -7.439 2.726 1.00 86.38 84 ARG A CA 1
ATOM 646 C C . ARG A 1 84 ? -13.841 -6.039 2.130 1.00 86.38 84 ARG A C 1
ATOM 648 O O . ARG A 1 84 ? -13.188 -5.183 2.731 1.00 86.38 84 ARG A O 1
ATOM 655 N N . HIS A 1 85 ? -14.419 -5.837 0.947 1.00 80.62 85 HIS A N 1
ATOM 656 C CA . HIS A 1 85 ? -14.433 -4.543 0.273 1.00 80.62 85 HIS A CA 1
ATOM 657 C C . HIS A 1 85 ? -15.244 -3.533 1.090 1.00 80.62 85 HIS A C 1
ATOM 659 O O . HIS A 1 85 ? -14.741 -2.455 1.402 1.00 80.62 85 HIS A O 1
ATOM 665 N N . GLU A 1 86 ? -16.422 -3.929 1.569 1.00 81.06 86 GLU A N 1
ATOM 666 C CA . GLU A 1 86 ? -17.284 -3.093 2.406 1.00 81.06 86 GLU A CA 1
ATOM 667 C C . GLU A 1 86 ? -16.622 -2.704 3.743 1.00 81.06 86 GLU A C 1
ATOM 669 O O . GLU A 1 86 ? -16.646 -1.535 4.119 1.00 81.06 86 GLU A O 1
ATOM 674 N N . VAL A 1 87 ? -15.952 -3.630 4.443 1.00 80.88 87 VAL A N 1
ATOM 675 C CA . VAL A 1 87 ? -15.284 -3.310 5.724 1.00 80.88 87 VAL A CA 1
ATOM 676 C C . VAL A 1 87 ? -13.997 -2.499 5.571 1.00 80.88 87 VAL A C 1
ATOM 678 O O . VAL A 1 87 ? -13.590 -1.826 6.517 1.00 80.88 87 VAL A O 1
ATOM 681 N N . SER A 1 88 ? -13.333 -2.575 4.416 1.00 68.19 88 SER A N 1
ATOM 682 C CA . SER A 1 88 ? -12.057 -1.880 4.183 1.00 68.19 88 SER A CA 1
ATOM 683 C C . SER A 1 88 ? -12.250 -0.497 3.560 1.00 68.19 88 SER A C 1
ATOM 685 O O . SER A 1 88 ? -11.460 0.408 3.832 1.00 68.19 88 SER A O 1
ATOM 687 N N . HIS A 1 89 ? -13.290 -0.333 2.738 1.00 67.69 89 HIS A N 1
ATOM 688 C CA . HIS A 1 89 ? -13.479 0.843 1.883 1.00 67.69 89 HIS A CA 1
ATOM 689 C C . HIS A 1 89 ? -14.898 1.429 1.927 1.00 67.69 89 HIS A C 1
ATOM 691 O O . HIS A 1 89 ? -15.124 2.521 1.404 1.00 67.69 89 HIS A O 1
ATOM 697 N N . GLY A 1 90 ? -15.856 0.759 2.574 1.00 68.06 90 GLY A N 1
ATOM 698 C CA . GLY A 1 90 ? -17.217 1.261 2.726 1.00 68.06 90 GLY A CA 1
ATOM 699 C C . GLY A 1 90 ? -17.285 2.543 3.559 1.00 68.06 90 GLY A C 1
ATOM 700 O O . GLY A 1 90 ? -16.549 2.738 4.527 1.00 68.06 90 GLY A O 1
ATOM 701 N N . SER A 1 91 ? -18.218 3.432 3.208 1.00 63.62 91 SER A N 1
ATOM 702 C CA . SER A 1 91 ? -18.483 4.668 3.963 1.00 63.62 91 SER A CA 1
ATOM 703 C C . SER A 1 91 ? -19.061 4.411 5.361 1.00 63.62 91 SER A C 1
ATOM 705 O O . SER A 1 91 ? -19.033 5.297 6.214 1.00 63.62 91 SER A O 1
ATOM 707 N N . ALA A 1 92 ? -19.603 3.214 5.588 1.00 72.75 92 ALA A N 1
ATOM 708 C CA . ALA A 1 92 ? -20.091 2.732 6.869 1.00 72.75 92 ALA A CA 1
ATOM 709 C C . ALA A 1 92 ? -19.767 1.240 7.003 1.00 72.75 92 ALA A C 1
ATOM 711 O O . ALA A 1 92 ? -19.759 0.521 6.007 1.00 72.75 92 ALA A O 1
ATOM 712 N N . LEU A 1 93 ? -19.520 0.779 8.233 1.00 80.94 93 LEU A N 1
ATOM 713 C CA . LEU A 1 93 ? -19.318 -0.647 8.489 1.00 80.94 93 LEU A CA 1
ATOM 714 C C . LEU A 1 93 ? -20.601 -1.438 8.161 1.00 80.94 93 LEU A C 1
ATOM 716 O O . LEU A 1 93 ? -21.700 -0.900 8.326 1.00 80.94 93 LEU A O 1
ATOM 720 N N . PRO A 1 94 ? -20.508 -2.724 7.798 1.00 88.81 94 PRO A N 1
ATOM 721 C CA . PRO A 1 94 ? -21.679 -3.582 7.661 1.00 88.81 94 PRO A CA 1
ATOM 722 C C . PRO A 1 94 ? -22.447 -3.707 8.983 1.00 88.81 94 PRO A C 1
ATOM 724 O O . PRO A 1 94 ? -21.940 -3.379 10.068 1.00 88.81 94 PRO A O 1
ATOM 727 N N . SER A 1 95 ? -23.691 -4.179 8.904 1.00 90.88 95 SER A N 1
ATOM 728 C CA . SER A 1 95 ? -24.483 -4.475 10.100 1.00 90.88 95 SER A CA 1
ATOM 729 C C . SER A 1 95 ? -23.838 -5.597 10.918 1.00 90.88 95 SER A C 1
ATOM 731 O O . SER A 1 95 ? -23.182 -6.492 10.378 1.00 90.88 95 SER A O 1
ATOM 733 N N . LEU A 1 96 ? -24.033 -5.560 12.236 1.00 90.38 96 LEU A N 1
ATOM 734 C CA . LEU A 1 96 ? -23.445 -6.550 13.134 1.00 90.38 96 LEU A CA 1
ATOM 735 C C . LEU A 1 96 ? -23.915 -7.982 12.817 1.00 90.38 96 LEU A C 1
ATOM 737 O O . LEU A 1 96 ? -23.139 -8.921 12.961 1.00 90.38 96 LEU A O 1
ATOM 741 N N . ASP A 1 97 ? -25.134 -8.153 12.308 1.00 91.19 97 ASP A N 1
ATOM 742 C CA . ASP A 1 97 ? -25.676 -9.464 11.929 1.00 91.19 97 ASP A CA 1
ATOM 743 C C . ASP A 1 97 ? -24.971 -10.072 10.706 1.00 91.19 97 ASP A C 1
ATOM 745 O O . ASP A 1 97 ? -24.682 -11.272 10.685 1.00 91.19 97 ASP A O 1
ATOM 749 N N . ILE A 1 98 ? -24.620 -9.246 9.712 1.00 91.25 98 ILE A N 1
ATOM 750 C CA . ILE A 1 98 ? -23.819 -9.683 8.556 1.00 91.25 98 ILE A CA 1
ATOM 751 C C . ILE A 1 98 ? -22.412 -10.078 9.019 1.00 91.25 98 ILE A C 1
ATOM 753 O O . ILE A 1 98 ? -21.887 -11.111 8.606 1.0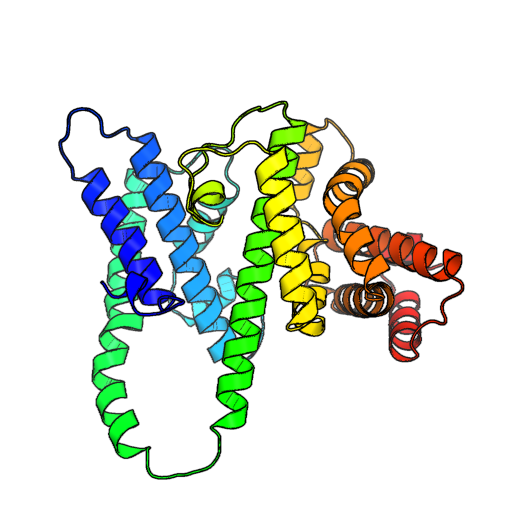0 91.25 98 ILE A O 1
ATOM 757 N N . LEU A 1 99 ? -21.821 -9.295 9.924 1.00 92.06 99 LEU A N 1
ATOM 758 C CA . LEU A 1 99 ? -20.491 -9.562 10.474 1.00 92.06 99 LEU A CA 1
ATOM 759 C C . LEU A 1 99 ? -20.447 -10.851 11.311 1.00 92.06 99 LEU A C 1
ATOM 761 O O . LEU A 1 99 ? -19.490 -11.616 11.198 1.00 92.06 99 LEU A O 1
ATOM 765 N N . ARG A 1 100 ? -21.495 -11.133 12.094 1.00 93.38 100 ARG A N 1
ATOM 766 C CA . ARG A 1 100 ? -21.656 -12.402 12.823 1.00 93.38 100 ARG A CA 1
ATOM 767 C C . ARG A 1 100 ? -21.778 -13.583 11.864 1.00 93.38 100 ARG A C 1
ATOM 769 O O . ARG A 1 100 ? -21.039 -14.553 12.007 1.00 93.38 100 ARG A O 1
ATOM 776 N N . SER A 1 101 ? -22.614 -13.458 10.834 1.00 92.88 101 SER A N 1
ATOM 777 C CA . SER A 1 101 ? -22.786 -14.499 9.810 1.00 92.88 101 SER A CA 1
ATOM 778 C C . SER A 1 101 ? -21.473 -14.800 9.075 1.00 92.88 101 SER A C 1
ATOM 780 O O . SER A 1 101 ? -21.125 -15.957 8.845 1.00 92.88 101 SER A O 1
ATOM 782 N N . ALA A 1 102 ? -20.697 -13.760 8.754 1.00 93.31 102 ALA A N 1
ATOM 783 C CA . ALA A 1 102 ? -19.358 -13.916 8.197 1.00 93.31 102 ALA A CA 1
ATOM 784 C C . ALA A 1 102 ? -18.402 -14.595 9.180 1.00 93.31 102 ALA A C 1
ATOM 786 O O . ALA A 1 102 ? -17.611 -15.441 8.776 1.00 93.31 102 ALA A O 1
ATOM 787 N N . SER A 1 103 ? -18.483 -14.262 10.469 1.00 93.31 103 SER A N 1
ATOM 788 C CA . SER A 1 103 ? -17.626 -14.871 11.485 1.00 93.31 103 SER A CA 1
ATOM 789 C C . SER A 1 103 ? -17.854 -16.373 11.645 1.00 93.31 103 SER A C 1
ATOM 791 O O . SER A 1 103 ? -16.875 -17.107 11.783 1.00 93.31 103 SER A O 1
ATOM 793 N N . ASP A 1 104 ? -19.102 -16.837 11.541 1.00 93.06 104 ASP A N 1
ATOM 794 C CA . ASP A 1 104 ? -19.435 -18.262 11.599 1.00 93.06 104 ASP A CA 1
ATOM 795 C C . ASP A 1 104 ? -18.826 -19.013 10.408 1.00 93.06 104 ASP A C 1
ATOM 797 O O . ASP A 1 104 ? -18.117 -20.005 10.598 1.00 93.06 104 ASP A O 1
ATOM 801 N N . PHE A 1 105 ? -18.999 -18.479 9.192 1.00 94.62 105 PHE A N 1
ATOM 802 C CA . PHE A 1 105 ? -18.367 -19.028 7.989 1.00 94.62 105 PHE A CA 1
ATOM 803 C C . PHE A 1 105 ? -16.837 -19.073 8.117 1.00 94.62 105 PHE A C 1
ATOM 805 O O . PHE A 1 105 ? -16.209 -20.090 7.825 1.00 94.62 105 PHE A O 1
ATOM 812 N N . ILE A 1 106 ? -16.217 -17.977 8.563 1.00 93.56 106 ILE A N 1
ATOM 813 C CA . ILE A 1 106 ? -14.757 -17.876 8.662 1.00 93.56 106 ILE A CA 1
ATOM 814 C C . ILE A 1 106 ? -14.207 -18.854 9.706 1.00 93.56 106 ILE A C 1
ATOM 816 O O . ILE A 1 106 ? -13.160 -19.461 9.473 1.00 93.56 106 ILE A O 1
ATOM 820 N N . LEU A 1 107 ? -14.885 -19.025 10.845 1.00 91.69 107 LEU A N 1
ATOM 821 C CA . LEU A 1 107 ? -14.493 -20.005 11.861 1.00 91.69 107 LEU A CA 1
ATOM 822 C C . LEU A 1 107 ? -14.518 -21.428 11.305 1.00 91.69 107 LEU A C 1
ATOM 824 O O . LEU A 1 107 ? -13.556 -22.174 11.501 1.00 91.69 107 LEU A O 1
ATOM 828 N N . GLU A 1 108 ? -15.585 -21.792 10.597 1.00 90.81 108 GLU A N 1
ATOM 829 C CA . GLU A 1 108 ? -15.706 -23.101 9.958 1.00 90.81 108 GLU A CA 1
ATOM 830 C C . GLU A 1 108 ? -14.618 -23.300 8.895 1.00 90.81 108 GLU A C 1
ATOM 832 O O . GLU A 1 108 ? -13.922 -24.320 8.887 1.00 90.81 108 GLU A O 1
ATOM 837 N N . TRP A 1 109 ? -14.390 -22.292 8.051 1.00 92.31 109 TRP A N 1
ATOM 838 C CA . TRP A 1 109 ? -13.342 -22.340 7.039 1.00 92.31 109 TRP A CA 1
ATOM 839 C C . TRP A 1 109 ? -11.957 -22.517 7.673 1.00 92.31 109 TRP A C 1
ATOM 841 O O . TRP A 1 109 ? -11.194 -23.378 7.235 1.00 92.31 109 TRP A O 1
ATOM 851 N N . LEU A 1 110 ? -11.622 -21.752 8.720 1.00 87.44 110 LEU A N 1
ATOM 852 C CA . LEU A 1 110 ? -10.337 -21.858 9.425 1.00 87.44 110 LEU A CA 1
ATOM 853 C C . LEU A 1 110 ? -10.181 -23.221 10.104 1.00 87.44 110 LEU A C 1
ATOM 855 O O . LEU A 1 110 ? -9.088 -23.789 10.083 1.00 87.44 110 LEU A O 1
ATOM 859 N N . SER A 1 111 ? -11.255 -23.765 10.679 1.00 86.50 111 SER A N 1
ATOM 860 C CA . SER A 1 111 ? -11.259 -25.118 11.240 1.00 86.50 111 SER A CA 1
ATOM 861 C C . SER A 1 111 ? -10.871 -26.148 10.178 1.00 86.50 111 SER A C 1
ATOM 863 O O . SER A 1 111 ? -9.948 -26.928 10.393 1.00 86.50 111 SER A O 1
ATOM 865 N N . ASN A 1 112 ? -11.504 -26.096 9.005 1.00 83.38 112 ASN A N 1
ATOM 866 C CA . ASN A 1 112 ? -11.353 -27.117 7.966 1.00 83.38 112 ASN A CA 1
ATOM 867 C C . ASN A 1 112 ? -10.082 -26.962 7.115 1.00 83.38 112 ASN A C 1
ATOM 869 O O . ASN A 1 112 ? -9.523 -27.956 6.667 1.00 83.38 112 ASN A O 1
ATOM 873 N N . ASN A 1 113 ? -9.611 -25.735 6.887 1.00 80.31 113 ASN A N 1
ATOM 874 C CA . ASN A 1 113 ? -8.527 -25.467 5.933 1.00 80.31 113 ASN A CA 1
ATOM 875 C C . ASN A 1 113 ? -7.198 -25.110 6.608 1.00 80.31 113 ASN A C 1
ATOM 877 O O . ASN A 1 113 ? -6.141 -25.305 6.016 1.00 80.31 113 ASN A O 1
ATOM 881 N N . TYR A 1 114 ? -7.223 -24.597 7.842 1.00 81.00 114 TYR A N 1
ATOM 882 C CA . TYR A 1 114 ? -6.009 -24.212 8.565 1.00 81.00 114 TYR A CA 1
ATOM 883 C C . TYR A 1 114 ? -5.707 -25.164 9.731 1.00 81.00 114 TYR A C 1
ATOM 885 O O . TYR A 1 114 ? -4.592 -25.678 9.840 1.00 81.00 114 TYR A O 1
ATOM 893 N N . TRP A 1 115 ? -6.691 -25.440 10.592 1.00 79.25 115 TRP A N 1
ATOM 894 C CA . TRP A 1 115 ? -6.481 -26.272 11.782 1.00 79.25 115 TRP A CA 1
ATOM 895 C C . TRP A 1 115 ? -6.537 -27.778 11.482 1.00 79.25 115 TRP A C 1
ATOM 897 O O . TRP A 1 115 ? -5.679 -28.507 11.973 1.00 79.25 115 TRP A O 1
ATOM 907 N N . ALA A 1 116 ? -7.451 -28.245 10.623 1.00 68.94 116 ALA A N 1
ATOM 908 C CA . ALA A 1 116 ? -7.533 -29.658 10.231 1.00 68.94 116 ALA A CA 1
ATOM 909 C C . ALA A 1 116 ? -6.326 -30.118 9.384 1.00 68.94 116 ALA A C 1
ATOM 911 O O . ALA A 1 116 ? -5.858 -31.245 9.534 1.00 68.94 116 ALA A O 1
ATOM 912 N N . TYR A 1 117 ? -5.732 -29.219 8.585 1.00 51.22 117 TYR A N 1
ATOM 913 C CA . TYR A 1 117 ? -4.513 -29.488 7.800 1.00 51.22 117 TYR A CA 1
ATOM 914 C C . TYR A 1 117 ? -3.280 -29.799 8.677 1.00 51.22 117 TYR A C 1
ATOM 916 O O . TYR A 1 117 ? -2.302 -30.412 8.230 1.00 51.22 117 TYR A O 1
ATOM 924 N N . SER A 1 118 ? -3.317 -29.401 9.955 1.00 50.91 118 SER A N 1
ATOM 925 C CA . SER A 1 118 ? -2.255 -29.728 10.907 1.00 50.91 118 SER A CA 1
ATOM 926 C C . SER A 1 118 ? -2.286 -31.189 11.356 1.00 50.91 118 SER A C 1
ATOM 928 O O . SER A 1 118 ? -1.243 -31.686 11.752 1.00 50.91 118 SER A O 1
ATOM 930 N N . GLU A 1 119 ? -3.407 -31.909 11.285 1.00 44.66 119 GLU A N 1
ATOM 931 C CA . GLU A 1 119 ? -3.471 -33.282 11.813 1.00 44.66 119 GLU A CA 1
ATOM 932 C C . GLU A 1 119 ? -2.966 -34.327 10.797 1.00 44.66 119 GLU A C 1
ATOM 934 O O . GLU A 1 119 ? -2.256 -35.263 11.169 1.00 44.66 119 GLU A O 1
ATOM 939 N N . GLU A 1 120 ? -3.215 -34.107 9.502 1.00 44.75 120 GLU A N 1
ATOM 940 C CA . GLU A 1 120 ? -2.774 -34.988 8.407 1.00 44.75 120 GLU A CA 1
ATOM 941 C C . GLU A 1 120 ? -1.313 -34.725 7.977 1.00 44.75 120 GLU A C 1
ATOM 943 O O . GLU A 1 120 ? -0.528 -35.661 7.806 1.00 44.75 120 GLU A O 1
ATOM 948 N N . SER A 1 121 ? -0.876 -33.458 7.898 1.00 44.44 121 SER A N 1
ATOM 949 C CA . SER A 1 121 ? 0.500 -33.123 7.472 1.00 44.44 121 SER A CA 1
ATOM 950 C C . SER A 1 121 ? 1.564 -33.289 8.569 1.00 44.44 121 SER A C 1
ATOM 952 O O . SER A 1 121 ? 2.757 -33.416 8.266 1.00 44.44 121 SER A O 1
ATOM 954 N N . LEU A 1 122 ? 1.175 -33.362 9.850 1.00 47.94 122 LEU A N 1
ATOM 955 C CA . LEU A 1 122 ? 2.098 -33.730 10.934 1.00 47.94 122 LEU A CA 1
ATOM 956 C C . LEU A 1 122 ? 2.599 -35.173 10.778 1.00 47.94 122 LEU A C 1
ATOM 958 O O . LEU A 1 122 ? 3.742 -35.452 11.134 1.00 47.94 122 LEU A O 1
ATOM 962 N N . GLN A 1 123 ? 1.801 -36.074 10.194 1.00 46.56 123 GLN A N 1
ATOM 963 C CA . GLN A 1 123 ? 2.233 -37.448 9.917 1.00 46.56 123 GLN A CA 1
ATOM 964 C C . GLN A 1 123 ? 3.171 -37.515 8.698 1.00 46.56 123 GLN A C 1
ATOM 966 O O . GLN A 1 123 ? 4.204 -38.186 8.756 1.00 46.56 123 GLN A O 1
ATOM 971 N N . ASP A 1 124 ? 2.894 -36.737 7.649 1.00 44.69 124 ASP A N 1
ATOM 972 C CA . ASP A 1 124 ? 3.682 -36.725 6.404 1.00 44.69 124 ASP A CA 1
ATOM 973 C C . ASP A 1 124 ? 5.028 -35.975 6.539 1.00 44.69 124 ASP A C 1
ATOM 975 O O . ASP A 1 124 ? 6.067 -36.377 5.997 1.00 44.69 124 ASP A O 1
ATOM 979 N N . SER A 1 125 ? 5.066 -34.912 7.349 1.00 37.53 125 SER A N 1
ATOM 980 C CA . SER A 1 125 ? 6.282 -34.124 7.613 1.00 37.53 125 SER A CA 1
ATOM 981 C C . SER A 1 125 ? 7.295 -34.834 8.525 1.00 37.53 125 SER A C 1
ATOM 983 O O . SER A 1 125 ? 8.503 -34.596 8.410 1.00 37.53 125 SER A O 1
ATOM 985 N N . ILE A 1 126 ? 6.846 -35.755 9.389 1.00 48.12 126 ILE A N 1
ATOM 986 C CA . ILE A 1 126 ? 7.733 -36.597 10.210 1.00 48.12 126 ILE A CA 1
ATOM 987 C C . ILE A 1 126 ? 8.440 -37.655 9.344 1.00 48.12 126 ILE A C 1
ATOM 989 O O . ILE A 1 126 ? 9.617 -37.943 9.577 1.00 48.12 126 ILE A O 1
ATOM 993 N N . LEU A 1 127 ? 7.778 -38.174 8.304 1.00 44.72 127 LEU A N 1
ATOM 994 C CA . LEU A 1 127 ? 8.329 -39.197 7.406 1.00 44.72 127 LEU A CA 1
ATOM 995 C C . LEU A 1 127 ? 9.282 -38.616 6.343 1.00 44.72 127 LEU A C 1
ATOM 997 O O . LEU A 1 127 ? 10.283 -39.243 5.991 1.00 44.72 127 LEU A O 1
ATOM 1001 N N . THR A 1 128 ? 9.050 -37.382 5.889 1.00 41.56 128 THR A N 1
ATOM 1002 C CA . THR A 1 128 ? 9.797 -36.770 4.766 1.00 41.56 128 THR A CA 1
ATOM 1003 C C . THR A 1 128 ? 11.084 -36.038 5.195 1.00 41.56 128 THR A C 1
ATOM 1005 O O . THR A 1 128 ? 11.826 -35.490 4.378 1.00 41.56 128 THR A O 1
ATOM 1008 N N . ARG A 1 129 ? 11.444 -36.077 6.486 1.00 39.06 129 ARG A N 1
ATOM 1009 C CA . ARG A 1 129 ? 12.637 -35.408 7.052 1.00 39.06 129 ARG A CA 1
ATOM 1010 C C . ARG A 1 129 ? 13.984 -36.060 6.660 1.00 39.06 129 ARG A C 1
ATOM 1012 O O . ARG A 1 129 ? 15.041 -35.624 7.120 1.00 39.06 129 ARG A O 1
ATOM 1019 N N . GLY A 1 130 ? 13.964 -37.080 5.796 1.00 38.16 130 GLY A N 1
ATOM 1020 C CA . GLY A 1 130 ? 15.138 -37.835 5.340 1.00 38.16 130 GLY A CA 1
ATOM 1021 C C . GLY A 1 130 ? 15.858 -37.315 4.084 1.00 38.16 130 GLY A C 1
ATOM 1022 O O . GLY A 1 130 ? 17.001 -37.707 3.856 1.00 38.16 130 GLY A O 1
ATOM 1023 N N . ALA A 1 131 ? 15.271 -36.423 3.277 1.00 40.31 131 ALA A N 1
ATOM 1024 C CA . ALA A 1 131 ? 15.868 -36.017 1.995 1.00 40.31 131 ALA A CA 1
ATOM 1025 C C . ALA A 1 131 ? 16.428 -34.580 2.026 1.00 40.31 131 ALA A C 1
ATOM 1027 O O . ALA A 1 131 ? 15.750 -33.592 1.763 1.00 40.31 131 ALA A O 1
ATOM 1028 N N . ARG A 1 132 ? 17.719 -34.458 2.356 1.00 48.09 132 ARG A N 1
ATOM 1029 C CA . ARG A 1 132 ? 18.482 -33.197 2.369 1.00 48.09 132 ARG A CA 1
ATOM 1030 C C . ARG A 1 132 ? 18.632 -32.588 0.962 1.00 48.09 132 ARG A C 1
ATOM 1032 O O . ARG A 1 132 ? 19.505 -33.016 0.211 1.00 48.09 132 ARG A O 1
ATOM 1039 N N . LYS A 1 133 ? 17.872 -31.525 0.664 1.00 44.19 133 LYS A N 1
ATOM 1040 C CA . LYS A 1 133 ? 18.219 -30.395 -0.238 1.00 44.19 133 LYS A CA 1
ATOM 1041 C C . LYS A 1 133 ? 17.147 -29.293 -0.086 1.00 44.19 133 LYS A C 1
ATOM 1043 O O . LYS A 1 133 ? 16.035 -29.506 -0.539 1.00 44.19 133 LYS A O 1
ATOM 1048 N N . GLY A 1 134 ? 17.443 -28.139 0.539 1.00 47.12 134 GLY A N 1
ATOM 1049 C CA . GLY A 1 134 ? 16.487 -27.001 0.533 1.00 47.12 134 GLY A CA 1
ATOM 1050 C C . GLY A 1 134 ? 16.510 -25.964 1.672 1.00 47.12 134 GLY A C 1
ATOM 1051 O O . GLY A 1 134 ? 15.831 -24.949 1.558 1.00 47.12 134 GLY A O 1
ATOM 1052 N N . LYS A 1 135 ? 17.292 -26.145 2.745 1.00 45.84 135 LYS A N 1
ATOM 1053 C CA . LYS A 1 135 ? 17.181 -25.296 3.954 1.00 45.84 135 LYS A CA 1
ATOM 1054 C C . LYS A 1 135 ? 17.517 -23.804 3.753 1.00 45.84 135 LYS A C 1
ATOM 1056 O O . LYS A 1 135 ? 16.909 -22.956 4.389 1.00 45.84 135 LYS A O 1
ATOM 1061 N N . ASP A 1 136 ? 18.424 -23.468 2.835 1.00 51.62 136 ASP A N 1
ATOM 1062 C CA . ASP A 1 136 ? 18.849 -22.071 2.618 1.00 51.62 136 ASP A CA 1
ATOM 1063 C C . ASP A 1 136 ? 17.905 -21.264 1.708 1.00 51.62 136 ASP A C 1
ATOM 1065 O O . ASP A 1 136 ? 17.922 -20.031 1.730 1.00 51.62 136 ASP A O 1
ATOM 1069 N N . SER A 1 137 ? 17.100 -21.927 0.870 1.00 55.66 137 SER A N 1
ATOM 1070 C CA . SER A 1 137 ? 16.155 -21.253 -0.035 1.00 55.66 137 SER A CA 1
ATOM 1071 C C . SER A 1 137 ? 14.838 -20.896 0.642 1.00 55.66 137 SER A C 1
ATOM 1073 O O . SER A 1 137 ? 14.221 -19.900 0.273 1.00 55.66 137 SER A O 1
ATOM 1075 N N . GLU A 1 138 ? 14.421 -21.691 1.624 1.00 58.72 138 GLU A N 1
ATOM 1076 C CA . GLU A 1 138 ? 13.152 -21.529 2.334 1.00 58.72 138 GLU A CA 1
ATOM 1077 C C . GLU A 1 138 ? 13.244 -20.393 3.360 1.00 58.72 138 GLU A C 1
ATOM 1079 O O . GLU A 1 138 ? 12.494 -19.425 3.263 1.00 58.72 138 GLU A O 1
ATOM 1084 N N . SER A 1 139 ? 14.298 -20.369 4.184 1.00 64.69 139 SER A N 1
ATOM 1085 C CA . SER A 1 139 ? 14.547 -19.267 5.128 1.00 64.69 139 SER A CA 1
ATOM 1086 C C . SER A 1 139 ? 14.769 -17.909 4.443 1.00 64.69 139 SER A C 1
ATOM 1088 O O . SER A 1 139 ? 14.431 -16.860 4.988 1.00 64.69 139 SER A O 1
ATOM 1090 N N . LYS A 1 140 ? 15.304 -17.893 3.211 1.00 70.50 140 LYS A N 1
ATOM 1091 C CA . LYS A 1 140 ? 15.412 -16.659 2.409 1.00 70.50 140 LYS A CA 1
ATOM 1092 C C . LYS A 1 140 ? 14.069 -16.176 1.861 1.00 70.50 140 LYS A C 1
ATOM 1094 O O . LYS A 1 140 ? 13.930 -14.977 1.630 1.00 70.50 140 LYS A O 1
ATOM 1099 N N . LYS A 1 141 ? 13.116 -17.075 1.599 1.00 73.81 141 LYS A N 1
ATOM 1100 C CA . LYS A 1 141 ? 11.760 -16.709 1.163 1.00 73.81 141 LYS A CA 1
ATOM 1101 C C . LYS A 1 141 ? 10.947 -16.161 2.332 1.00 73.81 141 LYS A C 1
ATOM 1103 O O . LYS A 1 141 ? 10.360 -15.097 2.185 1.00 73.81 141 LYS A O 1
ATOM 1108 N N . GLU A 1 142 ? 11.002 -16.823 3.485 1.00 77.12 142 GLU A N 1
ATOM 1109 C CA . GLU A 1 142 ? 10.331 -16.383 4.717 1.00 77.12 142 GLU A CA 1
ATOM 1110 C C . GLU A 1 142 ? 10.776 -14.974 5.131 1.00 77.12 142 GLU A C 1
ATOM 1112 O O . GLU A 1 142 ? 9.944 -14.089 5.314 1.00 77.12 142 GLU A O 1
ATOM 1117 N N . MET A 1 143 ? 12.090 -14.719 5.158 1.00 81.94 143 MET A N 1
ATOM 1118 C CA . MET A 1 143 ? 12.632 -13.399 5.502 1.00 81.94 143 MET A CA 1
ATOM 1119 C C . MET A 1 143 ? 12.196 -12.300 4.520 1.00 81.94 143 MET A C 1
ATOM 1121 O O . MET A 1 143 ? 11.942 -11.166 4.921 1.00 81.94 143 MET A O 1
ATOM 1125 N N . LYS A 1 144 ? 12.097 -12.609 3.220 1.00 83.31 144 LYS A N 1
ATOM 1126 C CA . LYS A 1 144 ? 11.599 -11.642 2.229 1.00 83.31 144 LYS A CA 1
ATOM 1127 C C . LYS A 1 144 ? 10.125 -11.326 2.432 1.00 83.31 144 LYS A C 1
ATOM 1129 O O . LYS A 1 144 ? 9.735 -10.170 2.290 1.00 83.31 144 LYS A O 1
ATOM 1134 N N . GLU A 1 145 ? 9.327 -12.331 2.764 1.00 81.44 145 GLU A N 1
ATOM 1135 C CA . GLU A 1 145 ? 7.899 -12.145 2.999 1.00 81.44 145 GLU A CA 1
ATOM 1136 C C . GLU A 1 145 ? 7.642 -11.330 4.272 1.00 81.44 145 GLU A C 1
ATOM 1138 O O . GLU A 1 145 ? 6.840 -10.399 4.251 1.00 81.44 145 GLU A O 1
ATOM 1143 N N . GLU A 1 146 ? 8.398 -11.569 5.343 1.00 83.50 146 GLU A N 1
ATOM 1144 C CA . GLU A 1 146 ? 8.330 -10.761 6.566 1.00 83.50 146 GLU A CA 1
ATOM 1145 C C . GLU A 1 146 ? 8.650 -9.282 6.295 1.00 83.50 146 GLU A C 1
ATOM 1147 O O . GLU A 1 146 ? 7.924 -8.382 6.737 1.00 83.50 146 GLU A O 1
ATOM 1152 N N . VAL A 1 147 ? 9.698 -9.013 5.504 1.00 84.75 147 VAL A N 1
ATOM 1153 C CA . VAL A 1 147 ? 10.043 -7.646 5.087 1.00 84.75 147 VAL A CA 1
ATOM 1154 C C . VAL A 1 147 ? 8.927 -7.037 4.242 1.00 84.75 147 VAL A C 1
ATOM 1156 O O . VAL A 1 147 ? 8.597 -5.863 4.427 1.00 84.75 147 VAL A O 1
ATOM 1159 N N . ARG A 1 148 ? 8.321 -7.807 3.333 1.00 87.06 148 ARG A N 1
ATOM 1160 C CA . ARG A 1 148 ? 7.215 -7.348 2.484 1.00 87.06 148 ARG A CA 1
ATOM 1161 C C . ARG A 1 148 ? 6.006 -6.925 3.320 1.00 87.06 148 ARG A C 1
ATOM 1163 O O . ARG A 1 148 ? 5.541 -5.796 3.163 1.00 87.06 148 ARG A O 1
ATOM 1170 N N . VAL A 1 149 ? 5.544 -7.792 4.225 1.00 83.88 149 VAL A N 1
ATOM 1171 C CA . VAL A 1 149 ? 4.394 -7.537 5.110 1.00 83.88 149 VAL A CA 1
ATOM 1172 C C . VAL A 1 149 ? 4.658 -6.325 6.000 1.00 83.88 149 VAL A C 1
ATOM 1174 O O . VAL A 1 149 ? 3.855 -5.393 6.032 1.00 83.88 149 VAL A O 1
ATOM 1177 N N . SER A 1 150 ? 5.828 -6.282 6.642 1.00 87.12 150 SER A N 1
ATOM 1178 C CA . SER A 1 150 ? 6.226 -5.161 7.502 1.00 87.12 150 SER A CA 1
ATOM 1179 C C . SER A 1 150 ? 6.287 -3.838 6.736 1.00 87.12 150 SER A C 1
ATOM 1181 O O . SER A 1 150 ? 5.913 -2.789 7.259 1.00 87.12 150 SER A O 1
ATOM 1183 N N . THR A 1 151 ? 6.736 -3.876 5.477 1.00 89.38 151 THR A N 1
ATOM 1184 C CA . THR A 1 151 ? 6.786 -2.687 4.620 1.00 89.38 151 THR A CA 1
ATOM 1185 C C . THR A 1 151 ? 5.386 -2.194 4.284 1.00 89.38 151 THR A C 1
ATOM 1187 O O . THR A 1 151 ? 5.112 -1.014 4.488 1.00 89.38 151 THR A O 1
ATOM 1190 N N . SER A 1 152 ? 4.498 -3.069 3.800 1.00 86.94 152 SER A N 1
ATOM 1191 C CA . SER A 1 152 ? 3.129 -2.680 3.428 1.00 86.94 152 SER A C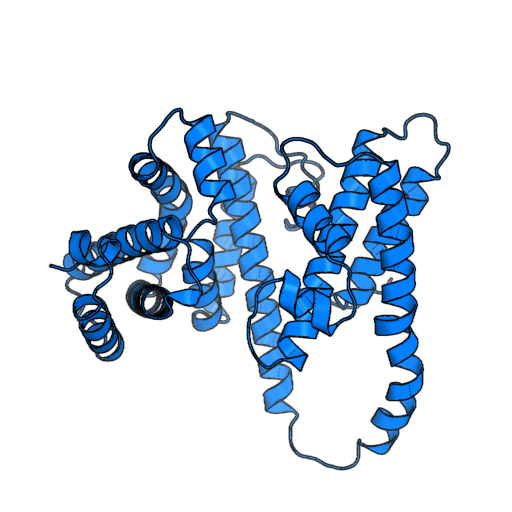A 1
ATOM 1192 C C . SER A 1 152 ? 2.370 -2.116 4.636 1.00 86.94 152 SER A C 1
ATOM 1194 O O . SER A 1 152 ? 1.794 -1.031 4.555 1.00 86.94 152 SER A O 1
ATOM 1196 N N . GLN A 1 153 ? 2.498 -2.747 5.810 1.00 87.19 153 GLN A N 1
ATOM 1197 C CA . GLN A 1 153 ? 1.914 -2.237 7.053 1.00 87.19 153 GLN A CA 1
ATOM 1198 C C . GLN A 1 153 ? 2.447 -0.842 7.419 1.00 87.19 153 GLN A C 1
ATOM 1200 O O . GLN A 1 153 ? 1.662 0.065 7.699 1.00 87.19 153 GLN A O 1
ATOM 1205 N N . ALA A 1 154 ? 3.768 -0.633 7.375 1.00 89.19 154 ALA A N 1
ATOM 1206 C CA . ALA A 1 154 ? 4.367 0.664 7.689 1.00 89.19 154 ALA A CA 1
ATOM 1207 C C . ALA A 1 154 ? 3.939 1.768 6.703 1.00 89.19 154 ALA A C 1
ATOM 1209 O O . ALA A 1 154 ? 3.722 2.911 7.114 1.00 89.19 154 ALA A O 1
ATOM 1210 N N . LEU A 1 155 ? 3.799 1.446 5.411 1.00 89.56 155 LEU A N 1
ATOM 1211 C CA . LEU A 1 155 ? 3.331 2.389 4.391 1.00 89.56 155 LEU A CA 1
ATOM 1212 C C . LEU A 1 155 ? 1.853 2.740 4.580 1.00 89.56 155 LEU A C 1
ATOM 1214 O O . LEU A 1 155 ? 1.516 3.924 4.585 1.00 89.56 155 LEU A O 1
ATOM 1218 N N . SER A 1 156 ? 0.996 1.749 4.827 1.00 85.31 156 SER A N 1
ATOM 1219 C CA . SER A 1 156 ? -0.428 1.966 5.098 1.00 85.31 156 SER A CA 1
ATOM 1220 C C . SER A 1 156 ? -0.636 2.874 6.316 1.00 85.31 156 SER A C 1
ATOM 1222 O O . SER A 1 156 ? -1.289 3.918 6.219 1.00 85.31 156 SER A O 1
ATOM 1224 N N . VAL A 1 157 ? 0.033 2.576 7.439 1.00 86.00 157 VAL A N 1
ATOM 1225 C CA . VAL A 1 157 ? -0.031 3.409 8.652 1.00 86.00 157 VAL A CA 1
ATOM 1226 C C . VAL A 1 157 ? 0.511 4.815 8.399 1.00 86.00 157 VAL A C 1
ATOM 1228 O O . VAL A 1 157 ? -0.046 5.799 8.898 1.00 86.00 157 VAL A O 1
ATOM 1231 N N . TYR A 1 158 ? 1.581 4.944 7.612 1.00 91.75 158 TYR A N 1
ATOM 1232 C CA . TYR A 1 158 ? 2.147 6.239 7.247 1.00 91.75 158 TYR A CA 1
ATOM 1233 C C . TYR A 1 158 ? 1.155 7.100 6.452 1.00 91.75 158 TYR A C 1
ATOM 1235 O O . TYR A 1 158 ? 0.964 8.275 6.789 1.00 91.75 158 TYR A O 1
ATOM 1243 N N . ILE A 1 159 ? 0.522 6.531 5.422 1.00 86.56 159 ILE A N 1
ATOM 1244 C CA . ILE A 1 159 ? -0.459 7.231 4.587 1.00 86.56 159 ILE A CA 1
ATOM 1245 C C . ILE A 1 159 ? -1.691 7.591 5.412 1.00 86.56 159 ILE A C 1
ATOM 1247 O O . ILE A 1 159 ? -2.076 8.762 5.433 1.00 86.56 159 ILE A O 1
ATOM 1251 N N . ALA A 1 160 ? -2.233 6.654 6.191 1.00 83.38 160 ALA A N 1
ATOM 1252 C CA . ALA A 1 160 ? -3.356 6.925 7.080 1.00 83.38 160 ALA A CA 1
ATOM 1253 C C . ALA A 1 160 ? -3.022 8.062 8.064 1.00 83.38 160 ALA A C 1
ATOM 1255 O O . ALA A 1 160 ? -3.738 9.059 8.145 1.00 83.38 160 ALA A O 1
ATOM 1256 N N . SER A 1 161 ? -1.858 8.014 8.719 1.00 86.50 161 SER A N 1
ATOM 1257 C CA . SER A 1 161 ? -1.407 9.078 9.630 1.00 86.50 161 SER A CA 1
ATOM 1258 C C . SER A 1 161 ? -1.289 10.442 8.939 1.00 86.50 161 SER A C 1
ATOM 1260 O O . SER A 1 161 ? -1.590 11.482 9.529 1.00 86.50 161 SER A O 1
ATOM 1262 N N . LYS A 1 162 ? -0.864 10.473 7.673 1.00 84.56 162 LYS A N 1
ATOM 1263 C CA . LYS A 1 162 ? -0.829 11.702 6.875 1.00 84.56 162 LYS A CA 1
ATOM 1264 C C . LYS A 1 162 ? -2.224 12.225 6.555 1.00 84.56 162 LYS A C 1
ATOM 1266 O O . LYS A 1 162 ? -2.427 13.431 6.677 1.00 84.56 162 LYS A O 1
ATOM 1271 N N . VAL A 1 163 ? -3.169 11.353 6.220 1.00 80.69 163 VAL A N 1
ATOM 1272 C CA . VAL A 1 163 ? -4.573 11.724 5.998 1.00 80.69 163 VAL A CA 1
ATOM 1273 C C . VAL A 1 163 ? -5.189 12.299 7.277 1.00 80.69 163 VAL A C 1
ATOM 1275 O O . VAL A 1 163 ? -5.785 13.372 7.229 1.00 80.69 163 VAL A O 1
ATOM 1278 N N . TYR A 1 164 ? -4.950 11.689 8.445 1.00 82.88 164 TYR A N 1
ATOM 1279 C CA . TYR A 1 164 ? -5.363 12.256 9.740 1.00 82.88 164 TYR A CA 1
ATOM 1280 C C . TYR A 1 164 ? -4.799 13.665 9.955 1.00 82.88 164 TYR A C 1
ATOM 1282 O O . TYR A 1 164 ? -5.514 14.568 10.392 1.00 82.88 164 TYR A O 1
ATOM 1290 N N . LYS A 1 165 ? -3.521 13.873 9.611 1.00 83.12 165 LYS A N 1
ATOM 1291 C CA . LYS A 1 165 ? -2.892 15.195 9.687 1.00 83.12 165 LYS A CA 1
ATOM 1292 C C . LYS A 1 165 ? -3.545 16.200 8.731 1.00 83.12 165 LYS A C 1
ATOM 1294 O O . LYS A 1 165 ? -3.729 17.347 9.127 1.00 83.12 165 LYS A O 1
ATOM 1299 N N . LEU A 1 166 ? -3.876 15.792 7.504 1.00 77.50 166 LEU A N 1
ATOM 1300 C CA . LEU A 1 166 ? -4.563 16.643 6.524 1.00 77.50 166 LEU A CA 1
ATOM 1301 C C . LEU A 1 166 ? -5.965 17.038 6.999 1.00 77.50 166 LEU A C 1
ATOM 1303 O O . LEU A 1 166 ? -6.351 18.190 6.845 1.00 77.50 166 LEU A O 1
ATOM 1307 N N . ARG A 1 167 ? -6.678 16.126 7.669 1.00 77.81 167 ARG A N 1
ATOM 1308 C CA . ARG A 1 167 ? -7.990 16.381 8.290 1.00 77.81 167 ARG A CA 1
ATOM 1309 C C . ARG A 1 167 ? -7.923 17.233 9.568 1.00 77.81 167 ARG A C 1
ATOM 1311 O O . ARG A 1 167 ? -8.941 17.446 10.215 1.00 77.81 167 ARG A O 1
ATOM 1318 N N . GLY A 1 168 ? -6.738 17.691 9.981 1.00 77.19 168 GLY A N 1
ATOM 1319 C CA . GLY A 1 168 ? -6.559 18.514 11.184 1.00 77.19 168 GLY A CA 1
ATOM 1320 C C . GLY A 1 168 ? -6.735 17.761 12.509 1.00 77.19 168 GLY A C 1
ATOM 1321 O O . GLY A 1 168 ? -6.792 18.385 13.573 1.00 77.19 168 GLY A O 1
ATOM 1322 N N . LEU A 1 169 ? -6.791 16.427 12.478 1.00 80.44 169 LEU A N 1
ATOM 1323 C CA . LEU A 1 169 ? -6.974 15.603 13.670 1.00 80.44 169 LEU A CA 1
ATOM 1324 C C . LEU A 1 169 ? -5.685 15.565 14.495 1.00 80.44 169 LEU A C 1
ATOM 1326 O O . LEU A 1 169 ? -4.594 15.319 13.983 1.00 80.44 169 LEU A O 1
ATOM 1330 N N . LYS A 1 170 ? -5.797 15.811 15.804 1.00 84.69 170 LYS A N 1
ATOM 1331 C CA . LYS A 1 170 ? -4.631 15.901 16.705 1.00 84.69 170 LYS A CA 1
ATOM 1332 C C . LYS A 1 170 ? -4.208 14.557 17.295 1.00 84.69 170 LYS A C 1
ATOM 1334 O O . LYS A 1 170 ? -3.055 14.411 17.704 1.00 84.69 170 LYS A O 1
ATOM 1339 N N . ARG A 1 171 ? -5.127 13.593 17.363 1.00 88.12 171 ARG A N 1
ATOM 1340 C CA . ARG A 1 171 ? -4.921 12.277 17.976 1.00 88.12 171 ARG A CA 1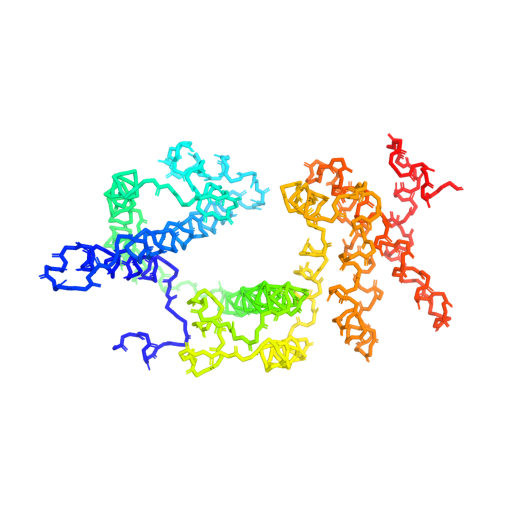
ATOM 1341 C C . ARG A 1 171 ? -5.466 11.194 17.057 1.00 88.12 171 ARG A C 1
ATOM 1343 O O . ARG A 1 171 ? -6.526 11.366 16.467 1.00 88.12 171 ARG A O 1
ATOM 1350 N N . ILE A 1 172 ? -4.723 10.102 16.971 1.00 84.06 172 ILE A N 1
ATOM 1351 C CA . ILE A 1 172 ? -5.117 8.863 16.319 1.00 84.06 172 ILE A CA 1
ATOM 1352 C C . ILE A 1 172 ? -5.381 7.859 17.437 1.00 84.06 172 ILE A C 1
ATOM 1354 O O . ILE A 1 172 ? -4.491 7.586 18.244 1.00 84.06 172 ILE A O 1
ATOM 1358 N N . THR A 1 173 ? -6.611 7.364 17.494 1.00 79.75 173 THR A N 1
ATOM 1359 C CA . THR A 1 173 ? -7.071 6.305 18.410 1.00 79.75 173 THR A CA 1
ATOM 1360 C C . THR A 1 173 ? -7.517 5.060 17.649 1.00 79.75 173 THR A C 1
ATOM 1362 O O . THR A 1 173 ? -8.028 4.129 18.256 1.00 79.75 173 THR A O 1
ATOM 1365 N N . ASP A 1 174 ? -7.357 5.070 16.324 1.00 76.75 174 ASP A N 1
ATOM 1366 C CA . ASP A 1 174 ? -7.686 3.959 15.442 1.00 76.75 174 ASP A CA 1
ATOM 1367 C C . ASP A 1 174 ? -6.830 2.731 15.809 1.00 76.75 174 ASP A C 1
ATOM 1369 O O . ASP A 1 174 ? -5.601 2.813 15.688 1.00 76.75 174 ASP A O 1
ATOM 1373 N N . PRO A 1 175 ? -7.443 1.613 16.250 1.00 70.62 175 PRO A N 1
ATOM 1374 C CA . PRO A 1 175 ? -6.721 0.401 16.636 1.00 70.62 175 PRO A CA 1
ATOM 1375 C C . PRO A 1 175 ? -5.898 -0.216 15.502 1.00 70.62 175 PRO A C 1
ATOM 1377 O O . PRO A 1 175 ? -4.853 -0.814 15.753 1.00 70.62 175 PRO A O 1
ATOM 1380 N N . GLY A 1 176 ? -6.332 -0.059 14.249 1.00 69.50 176 GLY A N 1
ATOM 1381 C CA . GLY A 1 176 ? -5.599 -0.513 13.069 1.00 69.50 176 GLY A CA 1
ATOM 1382 C C . GLY A 1 176 ? -4.271 0.223 12.899 1.00 69.50 176 GLY A C 1
ATOM 1383 O O . GLY A 1 176 ? -3.266 -0.388 12.529 1.00 69.50 176 GLY A O 1
ATOM 1384 N N . ILE A 1 177 ? -4.226 1.509 13.255 1.00 74.31 177 ILE A N 1
ATOM 1385 C CA . ILE A 1 177 ? -2.989 2.297 13.282 1.00 74.31 177 ILE A CA 1
ATOM 1386 C C . ILE A 1 177 ? -2.194 2.030 14.560 1.00 74.31 177 ILE A C 1
ATOM 1388 O O . ILE A 1 177 ? -0.997 1.755 14.490 1.00 74.31 177 ILE A O 1
ATOM 1392 N N . THR A 1 178 ? -2.823 2.109 15.732 1.00 75.56 178 THR A N 1
ATOM 1393 C CA . THR A 1 178 ? -2.098 2.052 17.004 1.00 75.56 178 THR A CA 1
ATOM 1394 C C . THR A 1 178 ? -1.502 0.680 17.290 1.00 75.56 178 THR A C 1
ATOM 1396 O O . THR A 1 178 ? -0.351 0.618 17.710 1.00 75.56 178 THR A O 1
ATOM 1399 N N . HIS A 1 179 ? -2.202 -0.421 16.998 1.00 81.25 179 HIS A N 1
ATOM 1400 C CA . HIS A 1 179 ? -1.661 -1.774 17.187 1.00 81.25 179 HIS A CA 1
ATOM 1401 C C . HIS A 1 179 ? -0.553 -2.127 16.185 1.00 81.25 179 HIS A C 1
ATOM 1403 O O . HIS A 1 179 ? 0.239 -3.035 16.440 1.00 81.25 179 HIS A O 1
ATOM 1409 N N . SER A 1 180 ? -0.498 -1.411 15.058 1.00 76.81 180 SER A N 1
ATOM 1410 C CA . SER A 1 180 ? 0.533 -1.560 14.027 1.00 76.81 180 SER A CA 1
ATOM 1411 C C . SER A 1 180 ? 1.817 -0.784 14.337 1.00 76.81 180 SER A C 1
ATOM 1413 O O . SER A 1 180 ? 2.830 -0.971 13.663 1.00 76.81 180 SER A O 1
ATOM 1415 N N . LEU A 1 181 ? 1.790 0.100 15.337 1.00 80.94 181 LEU A N 1
ATOM 1416 C CA . LEU A 1 181 ? 2.961 0.842 15.790 1.00 80.94 181 LEU A CA 1
ATOM 1417 C C . LEU A 1 181 ? 3.705 0.081 16.903 1.00 80.94 181 LEU A C 1
ATOM 1419 O O . LEU A 1 181 ? 3.097 -0.703 17.636 1.00 80.94 181 LEU A O 1
ATOM 1423 N N . PRO A 1 182 ? 5.016 0.341 17.077 1.00 78.06 182 PRO A N 1
ATOM 1424 C CA . PRO A 1 182 ? 5.767 -0.128 18.236 1.00 78.06 182 PRO A CA 1
ATOM 1425 C C . PRO A 1 182 ? 5.086 0.310 19.537 1.00 78.06 182 PRO A C 1
ATOM 1427 O O . PRO A 1 182 ? 4.520 1.402 19.600 1.00 78.06 182 PRO A O 1
ATOM 1430 N N . ASP A 1 183 ? 5.147 -0.546 20.557 1.00 78.25 183 ASP A N 1
ATOM 1431 C CA . ASP A 1 183 ? 4.584 -0.332 21.901 1.00 78.25 183 ASP A CA 1
ATOM 1432 C C . ASP A 1 183 ? 3.051 -0.205 21.980 1.00 78.25 183 ASP A C 1
ATOM 1434 O O . ASP A 1 183 ? 2.514 0.004 23.066 1.00 78.25 183 ASP A O 1
ATOM 1438 N N . GLN A 1 184 ? 2.345 -0.358 20.854 1.00 83.38 184 GLN A N 1
ATOM 1439 C CA . GLN A 1 184 ? 0.879 -0.394 20.753 1.00 83.38 184 GLN A CA 1
ATOM 1440 C C . GLN A 1 184 ? 0.166 0.669 21.613 1.00 83.38 184 GLN A C 1
ATOM 1442 O O . GLN A 1 184 ? -0.650 0.342 22.480 1.00 83.38 184 GLN A O 1
ATOM 1447 N N . PRO A 1 185 ? 0.478 1.962 21.419 1.00 81.75 185 PRO A N 1
ATOM 1448 C CA . PRO A 1 185 ? -0.002 3.010 22.306 1.00 81.75 185 PRO A CA 1
ATOM 1449 C C . PRO A 1 185 ? -1.520 3.185 22.193 1.00 81.75 185 PRO A C 1
ATOM 1451 O O . PRO A 1 185 ? -2.073 3.183 21.101 1.00 81.75 185 PRO A O 1
ATOM 1454 N N . SER A 1 186 ? -2.206 3.465 23.302 1.00 73.12 186 SER A N 1
ATOM 1455 C CA . SER A 1 186 ? -3.657 3.734 23.285 1.00 73.12 186 SER A CA 1
ATOM 1456 C C . SER A 1 186 ? -4.048 4.954 22.437 1.00 73.12 186 SER A C 1
ATOM 1458 O O . SER A 1 186 ? -5.184 5.067 21.980 1.00 73.12 186 SER A O 1
ATOM 1460 N N . PHE A 1 187 ? -3.111 5.877 22.210 1.00 86.38 187 PHE A N 1
ATOM 1461 C CA . PHE A 1 187 ? -3.241 6.948 21.231 1.00 86.38 187 PHE A CA 1
ATOM 1462 C C . PHE A 1 187 ? -1.869 7.423 20.751 1.00 86.38 187 PHE A C 1
ATOM 1464 O O . PHE A 1 187 ? -0.881 7.366 21.482 1.00 86.38 187 PHE A O 1
ATOM 1471 N N . VAL A 1 188 ? -1.821 8.001 19.554 1.00 91.38 188 VAL A N 1
ATOM 1472 C CA . VAL A 1 188 ? -0.601 8.606 19.001 1.00 91.38 188 VAL A CA 1
ATOM 1473 C C . VAL A 1 188 ? -0.929 9.897 18.257 1.00 91.38 188 VAL A C 1
ATOM 1475 O O . VAL A 1 188 ? -2.025 10.062 17.721 1.00 91.38 188 VAL A O 1
ATOM 1478 N N . THR A 1 189 ? -0.005 10.858 18.218 1.00 92.62 189 THR A N 1
ATOM 1479 C CA . THR A 1 189 ? -0.183 12.024 17.336 1.00 92.62 189 THR A CA 1
ATOM 1480 C C . THR A 1 189 ? 0.204 11.665 15.897 1.00 92.62 189 THR A C 1
ATOM 1482 O O . THR A 1 189 ? 1.172 10.924 15.698 1.00 92.62 189 THR A O 1
ATOM 1485 N N . PRO A 1 190 ? -0.436 12.249 14.866 1.00 90.88 190 PRO A N 1
ATOM 1486 C CA . PRO A 1 190 ? -0.047 11.997 13.478 1.00 90.88 190 PRO A CA 1
ATOM 1487 C C . PRO A 1 190 ? 1.436 12.257 13.208 1.00 90.88 190 PRO A C 1
ATOM 1489 O O . PRO A 1 190 ? 2.087 11.518 12.480 1.00 90.88 190 PRO A O 1
ATOM 1492 N N . LYS A 1 191 ? 2.010 13.294 13.834 1.00 91.56 191 LYS A N 1
ATOM 1493 C CA . LYS A 1 191 ? 3.432 13.633 13.680 1.00 91.56 191 LYS A CA 1
ATOM 1494 C C . LYS A 1 191 ? 4.347 12.532 14.225 1.00 91.56 191 LYS A C 1
ATOM 1496 O O . LYS A 1 191 ? 5.352 12.234 13.583 1.00 91.56 191 LYS A O 1
ATOM 1501 N N . GLN A 1 192 ? 4.008 11.948 15.375 1.00 91.56 192 GLN A N 1
ATOM 1502 C CA . GLN A 1 192 ? 4.759 10.834 15.957 1.00 91.56 192 GLN A CA 1
ATOM 1503 C C . GLN A 1 192 ? 4.644 9.586 15.079 1.00 91.56 192 GLN A C 1
ATOM 1505 O O . GLN A 1 192 ? 5.674 9.054 14.678 1.00 91.56 192 GLN A O 1
ATOM 1510 N N . ALA A 1 193 ? 3.426 9.189 14.696 1.00 90.81 193 ALA A N 1
ATOM 1511 C CA . ALA A 1 193 ? 3.198 8.012 13.855 1.00 90.81 193 ALA A CA 1
ATOM 1512 C C . ALA A 1 193 ? 3.946 8.104 12.510 1.00 90.81 193 ALA A C 1
ATOM 1514 O O . ALA A 1 193 ? 4.668 7.182 12.133 1.00 90.81 193 ALA A O 1
ATOM 1515 N N . ILE A 1 194 ? 3.888 9.265 11.843 1.00 92.56 194 ILE A N 1
ATOM 1516 C CA . ILE A 1 194 ? 4.655 9.555 10.617 1.00 92.56 194 ILE A CA 1
ATOM 1517 C C . ILE A 1 194 ? 6.163 9.378 10.841 1.00 92.56 194 ILE A C 1
ATOM 1519 O O . ILE A 1 194 ? 6.855 8.843 9.975 1.00 92.56 194 ILE A O 1
ATOM 1523 N N . GLY A 1 195 ? 6.687 9.865 11.969 1.00 92.50 195 GLY A N 1
ATOM 1524 C CA . GLY A 1 195 ? 8.105 9.748 12.312 1.00 92.50 195 GLY A CA 1
ATOM 1525 C C . GLY A 1 195 ? 8.534 8.297 12.515 1.00 92.50 195 GLY A C 1
ATOM 1526 O O . GLY A 1 195 ? 9.541 7.877 11.952 1.00 92.50 195 GLY A O 1
ATOM 1527 N N . ILE A 1 196 ? 7.735 7.526 13.252 1.00 92.38 196 ILE A N 1
ATOM 1528 C CA . ILE A 1 196 ? 7.979 6.104 13.512 1.00 92.38 196 ILE A CA 1
ATOM 1529 C C . ILE A 1 196 ? 7.995 5.309 12.203 1.00 92.38 196 ILE A C 1
ATOM 1531 O O . ILE A 1 196 ? 8.972 4.613 11.927 1.00 92.38 196 ILE A O 1
ATOM 1535 N N . CYS A 1 197 ? 6.973 5.473 11.359 1.00 92.81 197 CYS A N 1
ATOM 1536 C CA . CYS A 1 197 ? 6.872 4.731 10.100 1.00 92.81 197 CYS A CA 1
ATOM 1537 C C . CYS A 1 197 ? 8.034 5.056 9.153 1.00 92.81 197 CYS A C 1
ATOM 1539 O O . CYS A 1 197 ? 8.596 4.165 8.525 1.00 92.81 197 CYS A O 1
ATOM 1541 N N . LYS A 1 198 ? 8.467 6.325 9.087 1.00 93.94 198 LYS A N 1
ATOM 1542 C CA . LYS A 1 198 ? 9.658 6.707 8.308 1.00 93.94 198 LYS A CA 1
ATOM 1543 C C . LYS A 1 198 ? 10.914 5.982 8.780 1.00 93.94 198 LYS A C 1
ATOM 1545 O O . LYS A 1 198 ? 11.697 5.534 7.947 1.00 93.94 198 LYS A O 1
ATOM 1550 N N . THR A 1 199 ? 11.108 5.878 10.093 1.00 93.50 199 THR A N 1
ATOM 1551 C CA . THR A 1 199 ? 12.242 5.152 10.675 1.00 93.50 199 THR A CA 1
ATOM 1552 C C . THR A 1 199 ? 12.152 3.657 10.369 1.00 93.50 199 THR A C 1
ATOM 1554 O O . THR A 1 199 ? 13.146 3.070 9.949 1.00 93.50 199 THR A O 1
ATOM 1557 N N . GLN A 1 200 ? 10.967 3.050 10.491 1.00 93.00 200 GLN A N 1
ATOM 1558 C CA . GLN A 1 200 ? 10.742 1.645 10.133 1.00 93.00 200 GLN A CA 1
ATOM 1559 C C . GLN A 1 200 ? 11.072 1.376 8.660 1.00 93.00 200 GLN A C 1
ATOM 1561 O O . GLN A 1 200 ? 11.885 0.501 8.371 1.00 93.00 200 GLN A O 1
ATOM 1566 N N . VAL A 1 201 ? 10.536 2.175 7.731 1.00 93.69 201 VAL A N 1
ATOM 1567 C CA . VAL A 1 201 ?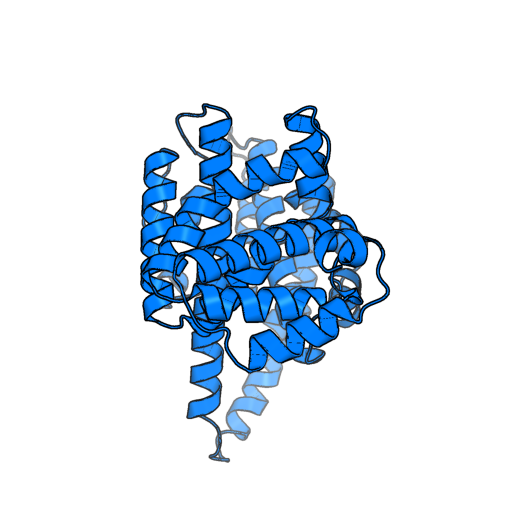 10.831 2.049 6.293 1.00 93.69 201 VAL A CA 1
ATOM 1568 C C . VAL A 1 201 ? 12.325 2.242 6.020 1.00 93.69 201 VAL A C 1
ATOM 1570 O O . VAL A 1 201 ? 12.917 1.484 5.255 1.00 93.69 201 VAL A O 1
ATOM 1573 N N . ALA A 1 202 ? 12.973 3.215 6.671 1.00 93.75 202 ALA A N 1
ATOM 1574 C CA . ALA A 1 202 ? 14.411 3.431 6.528 1.00 93.75 202 ALA A CA 1
ATOM 1575 C C . ALA A 1 202 ? 15.241 2.220 6.984 1.00 93.75 202 ALA A C 1
ATOM 1577 O O . ALA A 1 202 ? 16.244 1.912 6.340 1.00 93.75 202 ALA A O 1
ATOM 1578 N N . ASN A 1 203 ? 14.824 1.536 8.052 1.00 92.25 203 ASN A N 1
ATOM 1579 C CA . ASN A 1 203 ? 15.471 0.322 8.545 1.00 92.25 203 ASN A CA 1
ATOM 1580 C C . ASN A 1 203 ? 15.223 -0.861 7.600 1.00 92.25 203 ASN A C 1
ATOM 1582 O O . ASN A 1 203 ? 16.173 -1.528 7.198 1.00 92.25 203 ASN A O 1
ATOM 1586 N N . LEU A 1 204 ? 13.986 -1.072 7.149 1.00 92.12 204 LEU A N 1
ATOM 1587 C CA . LEU A 1 204 ? 13.649 -2.132 6.191 1.00 92.12 204 LEU A CA 1
ATOM 1588 C C . LEU A 1 204 ? 14.421 -1.971 4.872 1.00 92.12 204 LEU A C 1
ATOM 1590 O O . LEU A 1 204 ? 14.919 -2.952 4.322 1.00 92.12 204 LEU A O 1
ATOM 1594 N N . LEU A 1 205 ? 14.630 -0.731 4.412 1.00 91.06 205 LEU A N 1
ATOM 1595 C CA . LEU A 1 205 ? 15.471 -0.430 3.245 1.00 91.06 205 LEU A CA 1
ATOM 1596 C C . LEU A 1 205 ? 16.935 -0.845 3.413 1.00 91.06 205 LEU A C 1
ATOM 1598 O O . LEU A 1 205 ? 17.624 -1.024 2.408 1.00 91.06 205 LEU A O 1
ATOM 1602 N N . THR A 1 206 ? 17.436 -0.952 4.646 1.00 91.56 206 THR A N 1
ATOM 1603 C CA . THR A 1 206 ? 18.783 -1.484 4.902 1.00 91.56 206 THR A CA 1
ATOM 1604 C C . THR A 1 206 ? 18.816 -3.008 4.904 1.00 91.56 206 THR A C 1
ATOM 1606 O O . THR A 1 206 ? 19.839 -3.572 4.528 1.00 91.56 206 THR A O 1
ATOM 1609 N N . VAL A 1 207 ? 17.703 -3.656 5.264 1.00 90.12 207 VAL A N 1
ATOM 1610 C CA . VAL A 1 207 ? 17.568 -5.118 5.319 1.00 90.12 207 VAL A CA 1
ATOM 1611 C C . VAL A 1 207 ? 17.392 -5.707 3.919 1.00 90.12 207 VAL A C 1
ATOM 1613 O O . VAL A 1 207 ? 18.233 -6.481 3.469 1.00 90.12 207 VAL A O 1
ATOM 1616 N N . ASP A 1 208 ? 16.336 -5.314 3.201 1.00 89.19 208 ASP A N 1
ATOM 1617 C CA . ASP A 1 208 ? 16.103 -5.741 1.817 1.00 89.19 208 ASP A CA 1
ATOM 1618 C C . ASP A 1 208 ? 15.533 -4.592 0.970 1.00 89.19 208 ASP A C 1
ATOM 1620 O O . ASP A 1 208 ? 14.318 -4.461 0.786 1.00 89.19 208 ASP A O 1
ATOM 1624 N N . PRO A 1 209 ? 16.412 -3.757 0.389 1.00 89.44 209 PRO A N 1
ATOM 1625 C CA . PRO A 1 209 ? 15.969 -2.654 -0.444 1.00 89.44 209 PRO A CA 1
ATOM 1626 C C . PRO A 1 209 ? 15.198 -3.102 -1.690 1.00 89.44 209 PRO A C 1
ATOM 1628 O O . PRO A 1 209 ? 14.418 -2.311 -2.214 1.00 89.44 209 PRO A O 1
ATOM 1631 N N . GLY A 1 210 ? 15.411 -4.324 -2.192 1.00 88.12 210 GLY A N 1
ATOM 1632 C CA . GLY A 1 210 ? 14.729 -4.817 -3.388 1.00 88.12 210 GLY A CA 1
ATOM 1633 C C . GLY A 1 210 ? 13.245 -5.045 -3.124 1.00 88.12 210 GLY A C 1
ATOM 1634 O O . GLY A 1 210 ? 12.404 -4.484 -3.826 1.00 88.12 210 GLY A O 1
ATOM 1635 N N . THR A 1 211 ? 12.939 -5.805 -2.072 1.00 89.81 211 THR A N 1
ATOM 1636 C CA . THR A 1 211 ? 11.558 -6.088 -1.656 1.00 89.81 211 THR A CA 1
ATOM 1637 C C . THR A 1 211 ? 10.828 -4.810 -1.254 1.00 89.81 211 THR A C 1
ATOM 1639 O O . THR A 1 211 ? 9.727 -4.561 -1.740 1.00 89.81 211 THR A O 1
ATOM 1642 N N . VAL A 1 212 ? 11.467 -3.938 -0.466 1.00 92.31 212 VAL A N 1
ATOM 1643 C CA . VAL A 1 212 ? 10.854 -2.666 -0.052 1.00 92.31 212 VAL A CA 1
ATOM 1644 C C . VAL A 1 212 ? 10.517 -1.784 -1.254 1.00 92.31 212 VAL A C 1
ATOM 1646 O O . VAL A 1 212 ? 9.426 -1.230 -1.319 1.00 92.31 212 VAL A O 1
ATOM 1649 N N . THR A 1 213 ? 11.421 -1.671 -2.235 1.00 90.75 213 THR A N 1
ATOM 1650 C CA . THR A 1 213 ? 11.173 -0.842 -3.429 1.00 90.75 213 THR A CA 1
ATOM 1651 C C . THR A 1 213 ? 10.062 -1.420 -4.306 1.00 90.75 213 THR A C 1
ATOM 1653 O O . THR A 1 213 ? 9.326 -0.656 -4.924 1.00 90.75 213 THR A O 1
ATOM 1656 N N . ALA A 1 214 ? 9.910 -2.748 -4.347 1.00 87.56 214 ALA A N 1
ATOM 1657 C CA . ALA A 1 214 ? 8.811 -3.399 -5.057 1.00 87.56 214 ALA A CA 1
ATOM 1658 C C . ALA A 1 214 ? 7.453 -3.114 -4.411 1.00 87.56 214 ALA A C 1
ATOM 1660 O O . ALA A 1 214 ? 6.530 -2.729 -5.123 1.00 87.56 214 ALA A O 1
ATOM 1661 N N . VAL A 1 215 ? 7.357 -3.219 -3.081 1.00 87.75 215 VAL A N 1
ATOM 1662 C CA . VAL A 1 215 ? 6.144 -2.825 -2.345 1.00 87.75 215 VAL A CA 1
ATOM 1663 C C . VAL A 1 215 ? 5.848 -1.344 -2.578 1.00 87.75 215 VAL A C 1
ATOM 1665 O O . VAL A 1 215 ? 4.728 -0.982 -2.906 1.00 87.75 215 VAL A O 1
ATOM 1668 N N . PHE A 1 216 ? 6.870 -0.489 -2.508 1.00 91.75 216 PHE A N 1
ATOM 1669 C CA . PHE A 1 216 ? 6.724 0.948 -2.733 1.00 91.75 216 PHE A CA 1
ATOM 1670 C C . PHE A 1 216 ? 6.151 1.273 -4.122 1.00 91.75 216 PHE A C 1
ATOM 1672 O O . PHE A 1 216 ? 5.239 2.082 -4.229 1.00 91.75 216 PHE A O 1
ATOM 1679 N N . ALA A 1 217 ? 6.646 0.620 -5.180 1.00 89.38 217 ALA A N 1
ATOM 1680 C CA . ALA A 1 217 ? 6.149 0.825 -6.541 1.00 89.38 217 ALA A CA 1
ATOM 1681 C C . ALA A 1 217 ? 4.664 0.458 -6.695 1.00 89.38 217 ALA A C 1
ATOM 1683 O O . ALA A 1 217 ? 3.958 1.120 -7.447 1.00 89.38 217 ALA A O 1
ATOM 1684 N N . GLN A 1 218 ? 4.208 -0.583 -5.991 1.00 87.69 218 GLN A N 1
ATOM 1685 C CA . GLN A 1 218 ? 2.820 -1.048 -6.033 1.00 87.69 218 GLN A CA 1
ATOM 1686 C C . GLN A 1 218 ? 1.894 -0.113 -5.248 1.00 87.69 218 GLN A C 1
ATOM 1688 O O . GLN A 1 218 ? 0.919 0.380 -5.798 1.00 87.69 218 GLN A O 1
ATOM 1693 N N . GLU A 1 219 ? 2.240 0.193 -3.997 1.00 86.75 219 GLU A N 1
ATOM 1694 C CA . GLU A 1 219 ? 1.404 0.995 -3.088 1.00 86.75 219 GLU A CA 1
ATOM 1695 C C . GLU A 1 219 ? 1.300 2.475 -3.512 1.00 86.75 219 GLU A C 1
ATOM 1697 O O . GLU A 1 219 ? 0.367 3.180 -3.133 1.00 86.75 219 GLU A O 1
ATOM 1702 N N . MET A 1 220 ? 2.256 2.974 -4.308 1.00 89.50 220 MET A N 1
ATOM 1703 C CA . MET A 1 220 ? 2.208 4.330 -4.871 1.00 89.50 220 MET A CA 1
ATOM 1704 C C . MET A 1 220 ? 1.112 4.523 -5.923 1.00 89.50 220 MET A C 1
ATOM 1706 O O . MET A 1 220 ? 0.760 5.673 -6.202 1.00 89.50 220 MET A O 1
ATOM 1710 N N . ILE A 1 221 ? 0.611 3.438 -6.521 1.00 88.69 221 ILE A N 1
ATOM 1711 C CA . ILE A 1 221 ? -0.516 3.472 -7.451 1.00 88.69 221 ILE A CA 1
ATOM 1712 C C . ILE A 1 221 ? -1.779 3.164 -6.638 1.00 88.69 221 ILE A C 1
ATOM 1714 O O . ILE A 1 221 ? -2.020 1.999 -6.322 1.00 88.69 221 ILE A O 1
ATOM 1718 N N . PRO A 1 222 ? -2.573 4.182 -6.265 1.00 83.38 222 PRO A N 1
ATOM 1719 C CA . PRO A 1 222 ? -3.810 3.948 -5.538 1.00 83.38 222 PRO A CA 1
ATOM 1720 C C . PRO A 1 222 ? -4.827 3.198 -6.404 1.00 83.38 222 PRO A C 1
ATOM 1722 O O . PRO A 1 222 ? -4.827 3.313 -7.633 1.00 83.38 222 PRO A O 1
ATOM 1725 N N . ASP A 1 223 ? -5.707 2.451 -5.745 1.00 81.62 223 ASP A N 1
ATOM 1726 C CA . ASP A 1 223 ? -6.856 1.831 -6.394 1.00 81.62 223 ASP A CA 1
ATOM 1727 C C . ASP A 1 223 ? -7.932 2.864 -6.779 1.00 81.62 223 ASP A C 1
ATOM 1729 O O . ASP A 1 223 ? -7.894 4.042 -6.411 1.00 81.62 223 ASP A O 1
ATOM 1733 N N . GLU A 1 224 ? -8.893 2.410 -7.579 1.00 80.75 224 GLU A N 1
ATOM 1734 C CA . GLU A 1 224 ? -9.950 3.249 -8.141 1.00 80.75 224 GLU A CA 1
ATOM 1735 C C . GLU A 1 224 ? -10.839 3.878 -7.051 1.00 80.75 224 GLU A C 1
ATOM 1737 O O . GLU A 1 224 ? -11.186 5.056 -7.143 1.00 80.75 224 GLU A O 1
ATOM 1742 N N . GLU A 1 225 ? -11.153 3.128 -5.992 1.00 73.31 225 GLU A N 1
ATOM 1743 C CA . GLU A 1 225 ? -11.984 3.592 -4.876 1.00 73.31 225 GLU A CA 1
ATOM 1744 C C . GLU A 1 225 ? -11.275 4.669 -4.050 1.00 73.31 225 GLU A C 1
ATOM 1746 O O . GLU A 1 225 ? -11.886 5.680 -3.704 1.00 73.31 225 GLU A O 1
ATOM 1751 N N . PHE A 1 226 ? -9.973 4.519 -3.782 1.00 76.50 226 PHE A N 1
ATOM 1752 C CA . PHE A 1 226 ? -9.176 5.539 -3.104 1.00 76.50 226 PHE A CA 1
ATOM 1753 C C . PHE A 1 226 ? -9.108 6.823 -3.928 1.00 76.50 226 PHE A C 1
ATOM 1755 O O . PHE A 1 226 ? -9.261 7.916 -3.377 1.00 76.50 226 PHE A O 1
ATOM 1762 N N . ILE A 1 227 ? -8.886 6.708 -5.242 1.00 79.19 227 ILE A N 1
ATOM 1763 C CA . ILE A 1 227 ? -8.849 7.864 -6.146 1.00 79.19 227 ILE A CA 1
ATOM 1764 C C . ILE A 1 227 ? -10.196 8.590 -6.119 1.00 79.19 227 ILE A C 1
ATOM 1766 O O . ILE A 1 227 ? -10.219 9.803 -5.926 1.00 79.19 227 ILE A O 1
ATOM 1770 N N . GLN A 1 228 ? -11.307 7.864 -6.255 1.00 79.56 228 GLN A N 1
ATOM 1771 C CA . GLN A 1 228 ? -12.655 8.440 -6.245 1.00 79.56 228 GLN A CA 1
ATOM 1772 C C . GLN A 1 228 ? -13.022 9.038 -4.882 1.00 79.56 228 GLN A C 1
ATOM 1774 O O . GLN A 1 228 ? -13.557 10.144 -4.816 1.00 79.56 228 GLN A O 1
ATOM 1779 N N . GLY A 1 229 ? -12.685 8.357 -3.785 1.00 72.88 229 GLY A N 1
ATOM 1780 C CA . GLY A 1 229 ? -12.904 8.857 -2.431 1.00 72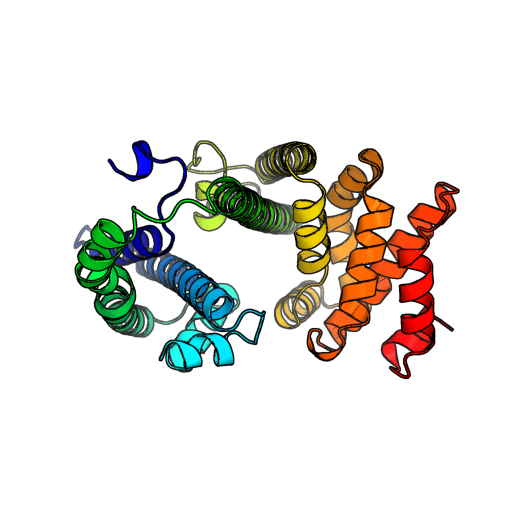.88 229 GLY A CA 1
ATOM 1781 C C . GLY A 1 229 ? -12.111 10.134 -2.158 1.00 72.88 229 GLY A C 1
ATOM 1782 O O . GLY A 1 229 ? -12.644 11.096 -1.606 1.00 72.88 229 GLY A O 1
ATOM 1783 N N . LEU A 1 230 ? -10.849 10.189 -2.593 1.00 72.06 230 LEU A N 1
ATOM 1784 C CA . LEU A 1 230 ? -10.025 11.385 -2.451 1.00 72.06 230 LEU A CA 1
ATOM 1785 C C . LEU A 1 230 ? -10.495 12.517 -3.379 1.00 72.06 230 LEU A C 1
ATOM 1787 O O . LEU A 1 230 ? -10.526 13.660 -2.934 1.00 72.06 230 LEU A O 1
ATOM 1791 N N . ALA A 1 231 ? -10.917 12.210 -4.609 1.00 80.06 231 ALA A N 1
ATOM 1792 C CA . ALA A 1 231 ? -11.532 13.167 -5.534 1.00 80.06 231 ALA A CA 1
ATOM 1793 C C . ALA A 1 231 ? -12.788 13.805 -4.930 1.00 80.06 231 ALA A C 1
ATOM 1795 O O . ALA A 1 231 ? -12.922 15.024 -4.928 1.00 80.06 231 ALA A O 1
ATOM 1796 N N . SER A 1 232 ? -13.667 12.987 -4.342 1.00 76.31 232 SER A N 1
ATOM 1797 C CA . SER A 1 232 ? -14.882 13.457 -3.675 1.00 76.31 232 SER A CA 1
ATOM 1798 C C . SER A 1 232 ? -14.572 14.344 -2.470 1.00 76.31 232 SER A C 1
ATOM 1800 O O . SER A 1 232 ? -15.188 15.394 -2.321 1.00 76.31 232 SER A O 1
ATOM 1802 N N . VAL A 1 233 ? -13.603 13.962 -1.631 1.00 70.88 233 VAL A N 1
ATOM 1803 C CA . VAL A 1 233 ? -13.199 14.758 -0.457 1.00 70.88 233 VAL A CA 1
ATOM 1804 C C . VAL A 1 233 ? -12.559 16.089 -0.855 1.00 70.88 233 VAL A C 1
ATOM 1806 O O . VAL A 1 233 ? -12.674 17.065 -0.116 1.00 70.88 233 VAL A O 1
ATOM 1809 N N . LEU A 1 234 ? -11.843 16.120 -1.978 1.00 74.00 234 LEU A N 1
ATOM 1810 C CA . LEU A 1 234 ? -11.158 17.314 -2.470 1.00 74.00 234 LEU A CA 1
ATOM 1811 C C . LEU A 1 234 ? -12.019 18.168 -3.408 1.00 74.00 234 LEU A C 1
ATOM 1813 O O . LEU A 1 234 ? -11.565 19.249 -3.770 1.00 74.00 234 LEU A O 1
ATOM 1817 N N . GLU A 1 235 ? -13.210 17.696 -3.792 1.00 81.81 235 GLU A N 1
ATOM 1818 C CA . GLU A 1 235 ? -14.055 18.297 -4.837 1.00 81.81 235 GLU A CA 1
ATOM 1819 C C . GLU A 1 235 ? -13.257 18.598 -6.123 1.00 81.81 235 GLU A C 1
ATOM 1821 O O . GLU A 1 235 ? -13.387 19.662 -6.722 1.00 81.81 235 GLU A O 1
ATOM 1826 N N . ALA A 1 236 ? -12.391 17.659 -6.517 1.00 83.19 236 ALA A N 1
ATOM 1827 C CA . ALA A 1 236 ? -11.364 17.858 -7.539 1.00 83.19 236 ALA A CA 1
ATOM 1828 C C . ALA A 1 236 ? -11.425 16.787 -8.636 1.00 83.19 236 ALA A C 1
ATOM 1830 O O . ALA A 1 236 ? -11.894 15.666 -8.407 1.00 83.19 236 ALA A O 1
ATOM 1831 N N . GLU A 1 237 ? -10.903 17.103 -9.823 1.00 84.69 237 GLU A N 1
ATOM 1832 C CA . GLU A 1 237 ? -10.768 16.110 -10.892 1.00 84.69 237 GLU A CA 1
ATOM 1833 C C . GLU A 1 237 ? -9.657 15.092 -10.583 1.00 84.69 237 GLU A C 1
ATOM 1835 O O . GLU A 1 237 ? -8.712 15.357 -9.838 1.00 84.69 237 GLU A O 1
ATOM 1840 N N . VAL A 1 238 ? -9.733 13.905 -11.192 1.00 80.12 238 VAL A N 1
ATOM 1841 C CA . VAL A 1 238 ? -8.788 12.795 -10.956 1.00 80.12 238 VAL A CA 1
ATOM 1842 C C . VAL A 1 238 ? -7.326 13.199 -11.198 1.00 80.12 238 VAL A C 1
ATOM 1844 O O . VAL A 1 238 ? -6.431 12.757 -10.477 1.00 80.12 238 VAL A O 1
ATOM 1847 N N . GLU A 1 239 ? -7.069 14.061 -12.182 1.00 78.81 239 GLU A N 1
ATOM 1848 C CA . GLU A 1 239 ? -5.724 14.562 -12.494 1.00 78.81 239 GLU A CA 1
ATOM 1849 C C . GLU A 1 239 ? -5.191 15.495 -11.387 1.00 78.81 239 GLU A C 1
ATOM 1851 O O . GLU A 1 239 ? -4.002 15.478 -11.065 1.00 78.81 239 GLU A O 1
ATOM 1856 N N . GLU A 1 240 ? -6.070 16.244 -10.719 1.00 81.69 240 GLU A N 1
ATOM 1857 C CA . GLU A 1 240 ? -5.722 17.139 -9.610 1.00 81.69 240 GLU A CA 1
ATOM 1858 C C . GLU A 1 240 ? -5.466 16.365 -8.307 1.00 81.69 240 GLU A C 1
ATOM 1860 O O . GLU A 1 240 ? -4.598 16.740 -7.507 1.00 81.69 240 GLU A O 1
ATOM 1865 N N . VAL A 1 241 ? -6.152 15.228 -8.123 1.00 86.19 241 VAL A N 1
ATOM 1866 C CA . VAL A 1 241 ? -5.950 14.303 -6.993 1.00 86.19 241 VAL A CA 1
ATOM 1867 C C . VAL A 1 241 ? -4.503 13.817 -6.916 1.00 86.19 241 VAL A C 1
ATOM 1869 O O . VAL A 1 241 ? -3.967 13.657 -5.811 1.00 86.19 241 VAL A O 1
ATOM 1872 N N . PHE A 1 242 ? -3.832 13.651 -8.062 1.00 89.81 242 PHE A N 1
ATOM 1873 C CA . PHE A 1 242 ? -2.430 13.241 -8.101 1.00 89.81 242 PHE A CA 1
ATOM 1874 C C . PHE A 1 242 ? -1.532 14.175 -7.286 1.00 89.81 242 PHE A C 1
ATOM 1876 O O . PHE A 1 242 ? -0.690 13.694 -6.536 1.00 89.81 242 PHE A O 1
ATOM 1883 N N . THR A 1 243 ? -1.758 15.491 -7.318 1.00 88.81 243 THR A N 1
ATOM 1884 C CA . THR A 1 243 ? -0.953 16.454 -6.542 1.00 88.81 243 THR A CA 1
ATOM 1885 C C . THR A 1 243 ? -1.052 16.194 -5.034 1.00 88.81 243 THR A C 1
ATOM 1887 O O . THR A 1 243 ? -0.095 16.386 -4.277 1.00 88.81 243 THR A O 1
ATOM 1890 N N . CYS A 1 244 ? -2.215 15.741 -4.559 1.00 85.94 244 CYS A N 1
ATOM 1891 C CA . CYS A 1 244 ? -2.400 15.364 -3.162 1.00 85.94 244 CYS A CA 1
ATOM 1892 C C . CYS A 1 244 ? -1.657 14.059 -2.841 1.00 85.94 244 CYS A C 1
ATOM 1894 O O . CYS A 1 244 ? -0.902 14.003 -1.865 1.00 85.94 244 CYS A O 1
ATOM 1896 N N . VAL A 1 245 ? -1.799 13.043 -3.696 1.00 88.88 245 VAL A N 1
ATOM 1897 C CA . VAL A 1 245 ? -1.098 11.755 -3.567 1.00 88.88 245 VAL A CA 1
ATOM 1898 C C . VAL A 1 245 ? 0.419 11.942 -3.607 1.00 88.88 245 VAL A C 1
ATOM 1900 O O . VAL A 1 245 ? 1.129 11.417 -2.747 1.00 88.88 245 VAL A O 1
ATOM 1903 N N . GLU A 1 246 ? 0.919 12.781 -4.509 1.00 91.19 246 GLU A N 1
ATOM 1904 C CA . GLU A 1 246 ? 2.322 13.171 -4.589 1.00 91.19 246 GLU A CA 1
ATOM 1905 C C . GLU A 1 246 ? 2.802 13.719 -3.240 1.00 91.19 246 GLU A C 1
ATOM 1907 O O . GLU A 1 246 ? 3.765 13.211 -2.670 1.00 91.19 246 GLU A O 1
ATOM 1912 N N . ARG A 1 247 ? 2.092 14.689 -2.648 1.00 89.38 247 ARG A N 1
ATOM 1913 C CA . ARG A 1 247 ? 2.455 15.287 -1.345 1.00 89.38 247 ARG A CA 1
ATOM 1914 C C . ARG A 1 247 ? 2.466 14.282 -0.190 1.00 89.38 247 ARG A C 1
ATOM 1916 O O . ARG A 1 247 ? 3.242 14.448 0.763 1.00 89.38 247 ARG A O 1
ATOM 1923 N N . LEU A 1 248 ? 1.606 13.265 -0.232 1.00 89.12 248 LEU A N 1
ATOM 1924 C CA . LEU A 1 248 ? 1.573 12.201 0.774 1.00 89.12 248 LEU A CA 1
ATOM 1925 C C . LEU A 1 248 ? 2.860 11.368 0.716 1.00 89.12 248 LEU A C 1
ATOM 1927 O O . LEU A 1 248 ? 3.547 11.219 1.738 1.00 89.12 248 LEU A O 1
ATOM 1931 N N . TRP A 1 249 ? 3.208 10.901 -0.483 1.00 93.44 249 TRP A N 1
ATOM 1932 C CA . TRP A 1 249 ? 4.302 9.966 -0.742 1.00 93.44 249 TRP A CA 1
ATOM 1933 C C . TRP A 1 249 ? 5.680 10.622 -0.845 1.00 93.44 249 TRP A C 1
ATOM 1935 O O . TRP A 1 249 ? 6.679 10.002 -0.474 1.00 93.44 249 TRP A O 1
ATOM 1945 N N . TRP A 1 250 ? 5.759 11.888 -1.266 1.00 93.50 250 TRP A N 1
ATOM 1946 C CA . TRP A 1 250 ? 7.018 12.583 -1.556 1.00 93.50 250 TRP A CA 1
ATOM 1947 C C . TRP A 1 250 ? 8.076 12.485 -0.448 1.00 93.50 250 TRP A C 1
ATOM 1949 O O . TRP A 1 250 ? 9.235 12.207 -0.747 1.00 93.50 250 TRP A O 1
ATOM 1959 N N . PRO A 1 251 ? 7.746 12.619 0.853 1.00 94.44 251 PRO A N 1
ATOM 1960 C CA . PRO A 1 251 ? 8.765 12.507 1.893 1.00 94.44 251 PRO A CA 1
ATOM 1961 C C . PRO A 1 251 ? 9.387 11.108 2.023 1.00 94.44 251 PRO A C 1
ATOM 1963 O O . PRO A 1 251 ? 10.458 10.992 2.617 1.00 94.44 251 PRO A O 1
ATOM 1966 N N . LEU A 1 252 ? 8.714 10.061 1.537 1.00 94.31 252 LEU A N 1
ATOM 1967 C CA . LEU A 1 252 ? 9.270 8.714 1.428 1.00 94.31 252 LEU A CA 1
ATOM 1968 C C . LEU A 1 252 ? 10.003 8.523 0.093 1.00 94.31 252 LEU A C 1
ATOM 1970 O O . LEU A 1 252 ? 11.063 7.907 0.085 1.00 94.31 252 LEU A O 1
ATOM 1974 N N . VAL A 1 253 ? 9.537 9.128 -1.005 1.00 94.19 253 VAL A N 1
ATOM 1975 C CA . VAL A 1 253 ? 10.303 9.190 -2.269 1.00 94.19 253 VAL A CA 1
ATOM 1976 C C . VAL A 1 253 ? 11.666 9.853 -2.039 1.00 94.19 253 VAL A C 1
ATOM 1978 O O . VAL A 1 253 ? 12.695 9.328 -2.453 1.00 94.19 253 VAL A O 1
ATOM 1981 N N . GLU A 1 254 ? 11.711 10.939 -1.271 1.00 93.69 254 GLU A N 1
ATOM 1982 C CA . GLU A 1 254 ? 12.947 11.618 -0.872 1.00 93.69 254 GLU A CA 1
ATOM 1983 C C . GLU A 1 254 ? 13.871 10.712 -0.036 1.00 93.69 254 GLU A C 1
ATOM 1985 O O . GLU A 1 254 ? 15.095 10.748 -0.174 1.00 93.69 254 GLU A O 1
ATOM 1990 N N . LEU A 1 255 ? 13.303 9.847 0.811 1.00 93.00 255 LEU A N 1
ATOM 1991 C CA . LEU A 1 255 ? 14.070 8.831 1.535 1.00 93.00 255 LEU A CA 1
ATOM 1992 C C . LEU A 1 255 ? 14.692 7.813 0.561 1.00 93.00 255 LEU A C 1
ATOM 1994 O O . LEU A 1 255 ? 15.874 7.486 0.688 1.00 93.00 255 LEU A O 1
ATOM 1998 N N . MET A 1 256 ? 13.929 7.361 -0.439 1.00 91.50 256 MET A N 1
ATOM 1999 C CA . MET A 1 256 ? 14.406 6.465 -1.502 1.00 91.50 256 MET A CA 1
ATOM 2000 C C . MET A 1 256 ? 15.505 7.122 -2.342 1.00 91.50 256 MET A C 1
ATOM 2002 O O . MET A 1 256 ? 16.505 6.476 -2.671 1.00 91.50 256 MET A O 1
ATOM 2006 N N . ARG A 1 257 ? 15.355 8.417 -2.638 1.00 91.50 257 ARG A N 1
ATOM 2007 C CA . ARG A 1 257 ? 16.326 9.244 -3.363 1.00 91.50 257 ARG A CA 1
ATOM 2008 C C . ARG A 1 257 ? 17.661 9.311 -2.635 1.00 91.50 257 ARG A C 1
ATOM 2010 O O . ARG A 1 257 ? 18.684 8.918 -3.194 1.00 91.50 257 ARG A O 1
ATOM 2017 N N . ARG A 1 258 ? 17.647 9.638 -1.338 1.00 90.69 258 ARG A N 1
ATOM 2018 C CA . ARG A 1 258 ? 18.849 9.646 -0.477 1.00 90.69 258 ARG A CA 1
ATOM 2019 C C . ARG A 1 258 ? 19.547 8.288 -0.399 1.00 90.69 258 ARG A C 1
ATOM 2021 O O . ARG A 1 258 ? 20.761 8.225 -0.241 1.00 90.69 258 ARG A O 1
ATOM 2028 N N . ARG A 1 259 ? 18.798 7.190 -0.532 1.00 89.50 259 ARG A N 1
ATOM 2029 C CA . ARG A 1 259 ? 19.328 5.815 -0.561 1.00 89.50 259 ARG A CA 1
ATOM 2030 C C . ARG A 1 259 ? 19.675 5.323 -1.974 1.00 89.50 259 ARG A C 1
ATOM 2032 O O . ARG A 1 259 ? 20.001 4.146 -2.137 1.00 89.50 259 ARG A O 1
ATOM 2039 N N . SER A 1 260 ? 19.630 6.192 -2.990 1.00 89.38 260 SER A N 1
ATOM 2040 C CA . SER A 1 260 ? 19.897 5.864 -4.398 1.00 89.38 260 SER A CA 1
ATOM 2041 C C . SER A 1 260 ? 19.011 4.740 -4.957 1.00 89.38 260 SER A C 1
ATOM 2043 O O . SER A 1 260 ? 19.467 3.915 -5.749 1.00 89.38 260 SER A O 1
ATOM 2045 N N . LYS A 1 261 ? 17.744 4.675 -4.530 1.00 90.56 261 LYS A N 1
ATOM 2046 C CA . LYS A 1 261 ? 16.781 3.639 -4.951 1.00 90.56 261 LYS A CA 1
ATOM 2047 C C . LYS A 1 261 ? 15.815 4.091 -6.046 1.00 90.56 261 LYS A C 1
ATOM 2049 O O . LYS A 1 261 ? 15.160 3.238 -6.636 1.00 90.56 261 LYS A O 1
ATOM 2054 N N . VAL A 1 262 ? 15.801 5.379 -6.396 1.00 90.75 262 VAL A N 1
ATOM 2055 C CA . VAL A 1 262 ? 14.954 5.935 -7.471 1.00 90.75 262 VAL A CA 1
ATOM 2056 C C . VAL A 1 262 ? 15.134 5.208 -8.815 1.00 90.75 262 VAL A C 1
ATOM 2058 O O . VAL A 1 262 ? 14.119 4.824 -9.381 1.00 90.75 262 VAL A O 1
ATOM 2061 N N . PRO A 1 263 ? 16.349 4.862 -9.303 1.00 89.00 263 PRO A N 1
ATOM 2062 C CA . PRO A 1 263 ? 16.474 4.125 -10.569 1.00 89.00 263 PRO A CA 1
ATOM 2063 C C . PRO A 1 263 ? 15.774 2.756 -10.565 1.00 89.00 263 PRO A C 1
ATOM 2065 O O . PRO A 1 263 ? 15.215 2.321 -11.575 1.00 89.00 263 PRO A O 1
ATOM 2068 N N . MET A 1 264 ? 15.810 2.059 -9.424 1.00 89.00 264 MET A N 1
ATOM 2069 C CA . MET A 1 264 ? 15.123 0.779 -9.251 1.00 89.00 264 MET A CA 1
ATOM 2070 C C . MET A 1 264 ? 13.611 0.983 -9.154 1.00 89.00 264 MET A C 1
ATOM 2072 O O . MET A 1 264 ? 12.871 0.222 -9.770 1.00 89.00 264 MET A O 1
ATOM 2076 N N . LEU A 1 265 ? 13.169 2.029 -8.452 1.00 91.38 265 LEU A N 1
ATOM 2077 C CA . LEU A 1 265 ? 11.762 2.410 -8.374 1.00 91.38 265 LEU A CA 1
ATOM 2078 C C . LEU A 1 265 ? 11.191 2.725 -9.764 1.00 91.38 265 LEU A C 1
ATOM 2080 O O . LEU A 1 265 ? 10.177 2.140 -10.125 1.00 91.38 265 LEU A O 1
ATOM 2084 N N . CYS A 1 266 ? 11.885 3.519 -10.592 1.00 89.50 266 CYS A N 1
ATOM 2085 C CA . CYS A 1 266 ? 11.491 3.765 -11.986 1.00 89.50 266 CYS A CA 1
ATOM 2086 C C . CYS A 1 266 ? 11.392 2.465 -12.788 1.00 89.50 266 CYS A C 1
ATOM 2088 O O . CYS A 1 266 ? 10.452 2.272 -13.548 1.00 89.50 266 CYS A O 1
ATOM 2090 N N . THR A 1 267 ? 12.359 1.554 -12.618 1.00 85.75 267 THR A N 1
ATOM 2091 C CA . THR A 1 267 ? 12.373 0.271 -13.342 1.00 85.75 267 THR A CA 1
ATOM 2092 C C . THR A 1 267 ? 11.160 -0.585 -12.981 1.00 85.75 267 THR A C 1
ATOM 2094 O O . THR A 1 267 ? 10.562 -1.198 -13.861 1.00 85.75 267 THR A O 1
ATOM 2097 N N . LEU A 1 268 ? 10.803 -0.636 -11.696 1.00 87.19 268 LEU A N 1
ATOM 2098 C CA . LEU A 1 268 ? 9.664 -1.411 -11.206 1.00 87.19 268 LEU A CA 1
ATOM 2099 C C . LEU A 1 268 ? 8.332 -0.755 -11.588 1.00 87.19 268 LEU A C 1
ATOM 2101 O O . LEU A 1 268 ? 7.446 -1.457 -12.056 1.00 87.19 268 LEU A O 1
ATOM 2105 N N . MET A 1 269 ? 8.228 0.572 -11.487 1.00 89.19 269 MET A N 1
ATOM 2106 C CA . MET A 1 269 ? 7.057 1.338 -11.925 1.00 89.19 269 MET A CA 1
ATOM 2107 C C . MET A 1 269 ? 6.795 1.155 -13.426 1.00 89.19 269 MET A C 1
ATOM 2109 O O . MET A 1 269 ? 5.697 0.788 -13.831 1.00 89.19 269 MET A O 1
ATOM 2113 N N . ALA A 1 270 ? 7.829 1.311 -14.258 1.00 85.50 270 ALA A N 1
ATOM 2114 C CA . ALA A 1 270 ? 7.720 1.092 -15.698 1.00 85.50 270 ALA A CA 1
ATOM 2115 C C . ALA A 1 270 ? 7.324 -0.357 -16.024 1.00 85.50 270 ALA A C 1
ATOM 2117 O O . ALA A 1 270 ? 6.543 -0.593 -16.940 1.00 85.50 270 ALA A O 1
ATOM 2118 N N . LYS A 1 271 ? 7.826 -1.335 -15.256 1.00 84.88 271 LYS A N 1
ATOM 2119 C CA . LYS A 1 271 ? 7.436 -2.739 -15.417 1.00 84.88 271 LYS A CA 1
ATOM 2120 C C . LYS A 1 271 ? 5.948 -2.954 -15.109 1.00 84.88 271 LYS A C 1
ATOM 2122 O O . LYS A 1 271 ? 5.285 -3.623 -15.892 1.00 84.88 271 LYS A O 1
ATOM 2127 N N . LEU A 1 272 ? 5.435 -2.371 -14.023 1.00 83.31 272 LEU A N 1
ATOM 2128 C CA . LEU A 1 272 ? 4.012 -2.451 -13.666 1.00 83.31 272 LEU A CA 1
ATOM 2129 C C . LEU A 1 272 ? 3.119 -1.871 -14.770 1.00 83.31 272 LEU A C 1
ATOM 2131 O O . LEU A 1 272 ? 2.107 -2.469 -15.111 1.00 83.31 272 LEU A O 1
ATOM 2135 N N . LEU A 1 273 ? 3.518 -0.751 -15.376 1.00 83.56 273 LEU A N 1
ATOM 2136 C CA . LEU A 1 273 ? 2.764 -0.138 -16.473 1.00 83.56 273 LEU A CA 1
ATOM 2137 C C . LEU A 1 273 ? 2.780 -0.975 -17.764 1.00 83.56 273 LEU A C 1
ATOM 2139 O O . LEU A 1 273 ? 1.805 -0.981 -18.510 1.00 83.56 273 LEU A O 1
ATOM 2143 N N . VAL A 1 274 ? 3.863 -1.712 -18.033 1.00 77.88 274 VAL A N 1
ATOM 2144 C CA . VAL A 1 274 ? 3.902 -2.657 -19.163 1.00 77.88 274 VAL A CA 1
ATOM 2145 C C . VAL A 1 274 ? 2.960 -3.849 -18.932 1.00 77.88 274 VAL A C 1
ATOM 2147 O O . VAL A 1 274 ? 2.397 -4.373 -19.893 1.00 77.88 274 VAL A O 1
ATOM 2150 N N . GLU A 1 275 ? 2.735 -4.261 -17.683 1.00 78.19 275 GLU A N 1
ATOM 2151 C CA . GLU A 1 275 ? 1.829 -5.354 -17.293 1.00 78.19 275 GLU A CA 1
ATOM 2152 C C . GLU A 1 275 ? 0.357 -4.873 -17.220 1.00 78.19 275 GLU A C 1
ATOM 2154 O O . GLU A 1 275 ? -0.293 -4.894 -16.177 1.00 78.19 275 GLU A O 1
ATOM 2159 N N . ARG A 1 276 ? -0.169 -4.420 -18.369 1.00 62.34 276 ARG A N 1
ATOM 2160 C CA . ARG A 1 276 ? -1.403 -3.615 -18.522 1.00 62.34 276 ARG A CA 1
ATOM 2161 C C . ARG A 1 276 ? -2.684 -4.187 -17.911 1.00 62.34 276 ARG A C 1
ATOM 2163 O O . ARG A 1 276 ? -3.560 -3.399 -17.563 1.00 62.34 276 ARG A O 1
ATOM 2170 N N . ASP A 1 277 ? -2.808 -5.508 -17.811 1.00 66.06 277 ASP A N 1
ATOM 2171 C CA . ASP A 1 277 ? -4.019 -6.174 -17.303 1.00 66.06 277 ASP A CA 1
ATOM 2172 C C . ASP A 1 277 ? -4.181 -6.026 -15.782 1.00 66.06 277 ASP A C 1
ATOM 2174 O O . ASP A 1 277 ? -5.238 -6.328 -15.232 1.00 66.06 277 ASP A O 1
ATOM 2178 N N . LEU A 1 278 ? -3.134 -5.557 -15.096 1.00 66.81 278 LEU A N 1
ATOM 2179 C CA . LEU A 1 278 ? -3.107 -5.421 -13.643 1.00 66.81 278 LEU A CA 1
ATOM 2180 C C . LEU A 1 278 ? -3.587 -4.049 -13.146 1.00 66.81 278 LEU A C 1
ATOM 2182 O O . LEU A 1 278 ? -3.806 -3.898 -11.947 1.00 66.81 278 LEU A O 1
ATOM 2186 N N . LEU A 1 279 ? -3.733 -3.050 -14.027 1.00 78.56 279 LEU A N 1
ATOM 2187 C CA . LEU A 1 279 ? -4.029 -1.666 -13.643 1.00 78.56 279 LEU A CA 1
ATOM 2188 C C . LEU A 1 279 ? -5.308 -1.141 -14.303 1.00 78.56 279 LEU A C 1
ATOM 2190 O O . LEU A 1 279 ? -5.509 -1.279 -15.512 1.00 78.56 279 LEU A O 1
ATOM 2194 N N . THR A 1 280 ? -6.144 -0.457 -13.514 1.00 85.19 280 THR A N 1
ATOM 2195 C CA . THR A 1 280 ? -7.302 0.291 -14.028 1.00 85.19 280 THR A CA 1
ATOM 2196 C C . THR A 1 280 ? -6.848 1.475 -14.885 1.00 85.19 280 THR A C 1
ATOM 2198 O O . THR A 1 280 ? -5.674 1.852 -14.890 1.00 85.19 280 THR A O 1
ATOM 2201 N N . LYS A 1 281 ? -7.783 2.117 -15.597 1.00 86.19 281 LYS A N 1
ATOM 2202 C CA . LYS A 1 281 ? -7.489 3.328 -16.381 1.00 86.19 281 LYS A CA 1
ATOM 2203 C C . LYS A 1 281 ? -6.812 4.413 -15.530 1.00 86.19 281 LYS A C 1
ATOM 2205 O O . LYS A 1 281 ? -5.796 4.962 -15.953 1.00 86.19 281 LYS A O 1
ATOM 2210 N N . ASN A 1 282 ? -7.329 4.682 -14.330 1.00 85.88 282 ASN A N 1
ATOM 2211 C CA . ASN A 1 282 ? -6.746 5.682 -13.437 1.00 85.88 282 ASN A CA 1
ATOM 2212 C C . ASN A 1 282 ? -5.452 5.184 -12.778 1.00 85.88 282 ASN A C 1
ATOM 2214 O O . ASN A 1 282 ? -4.517 5.966 -12.629 1.00 85.88 282 ASN A O 1
ATOM 2218 N N . GLY A 1 283 ? -5.323 3.882 -12.502 1.00 86.69 283 GLY A N 1
ATOM 2219 C CA . GLY A 1 283 ? -4.051 3.295 -12.067 1.00 86.69 283 GLY A CA 1
ATOM 2220 C C . GLY A 1 283 ? -2.926 3.485 -13.097 1.00 86.69 283 GLY A C 1
ATOM 2221 O O . GLY A 1 283 ? -1.811 3.871 -12.744 1.00 86.69 283 GLY A O 1
ATOM 2222 N N . LYS A 1 284 ? -3.223 3.306 -14.393 1.00 88.50 284 LYS A N 1
ATOM 2223 C CA . LYS A 1 284 ? -2.280 3.586 -15.492 1.00 88.50 284 LYS A CA 1
ATOM 2224 C C . LYS A 1 284 ? -1.901 5.066 -15.569 1.00 88.50 284 LYS A C 1
ATOM 2226 O O . LYS A 1 284 ? -0.726 5.376 -15.769 1.00 88.50 284 LYS A O 1
ATOM 2231 N N . LEU A 1 285 ? -2.868 5.969 -15.395 1.00 89.88 285 LEU A N 1
ATOM 2232 C CA . LEU A 1 285 ? -2.637 7.417 -15.350 1.00 89.88 285 LEU A CA 1
ATOM 2233 C C . LEU A 1 285 ? -1.706 7.795 -14.187 1.00 89.88 285 LEU A C 1
ATOM 2235 O O . LEU A 1 285 ? -0.672 8.418 -14.409 1.00 89.88 285 LEU A O 1
ATOM 2239 N N . PHE A 1 286 ? -2.023 7.357 -12.966 1.00 90.38 286 PHE A N 1
ATOM 2240 C CA . PHE A 1 286 ? -1.225 7.646 -11.770 1.00 90.38 286 PHE A CA 1
ATOM 2241 C C . PHE A 1 286 ? 0.180 7.058 -11.860 1.00 90.38 286 PHE A C 1
ATOM 2243 O O . PHE A 1 286 ? 1.152 7.733 -11.522 1.00 90.38 286 PHE A O 1
ATOM 2250 N N . GLY A 1 287 ? 0.311 5.821 -12.343 1.00 90.50 287 GLY A N 1
ATOM 2251 C CA . GLY A 1 287 ? 1.620 5.217 -12.558 1.00 90.50 287 GLY A CA 1
ATOM 2252 C C . GLY A 1 287 ? 2.444 5.968 -13.612 1.00 90.50 287 GLY A C 1
ATOM 2253 O O . GLY A 1 287 ? 3.649 6.122 -13.424 1.00 90.50 287 GLY A O 1
ATOM 2254 N N . SER A 1 288 ? 1.815 6.492 -14.674 1.00 90.94 288 SER A N 1
ATOM 2255 C CA . SER A 1 288 ? 2.498 7.299 -15.703 1.00 90.94 288 SER A CA 1
ATOM 2256 C C . SER A 1 288 ? 2.992 8.633 -15.142 1.00 90.94 288 SER A C 1
ATOM 2258 O O . SER A 1 288 ? 4.169 8.946 -15.292 1.00 90.94 288 SER A O 1
ATOM 2260 N N . LEU A 1 289 ? 2.136 9.352 -14.407 1.00 92.19 289 LEU A N 1
ATOM 2261 C CA . LEU A 1 289 ? 2.489 10.602 -13.719 1.00 92.19 289 LEU A CA 1
ATOM 2262 C C . LEU A 1 289 ? 3.624 10.397 -12.706 1.00 92.19 289 LEU A C 1
ATOM 2264 O O . LEU A 1 289 ? 4.564 11.190 -12.624 1.00 92.19 289 LEU A O 1
ATOM 2268 N N . TRP A 1 290 ? 3.582 9.296 -11.949 1.00 94.12 290 TRP A N 1
ATOM 2269 C CA . TRP A 1 290 ? 4.680 8.929 -11.060 1.00 94.12 290 TRP A CA 1
ATOM 2270 C C . TRP A 1 290 ? 5.962 8.609 -11.819 1.00 94.12 290 TRP A C 1
ATOM 2272 O O . TRP A 1 290 ? 7.033 9.041 -11.394 1.00 94.12 290 TRP A O 1
ATOM 2282 N N . LEU A 1 291 ? 5.886 7.849 -12.915 1.00 92.25 291 LEU A N 1
ATOM 2283 C CA . LEU A 1 291 ? 7.063 7.500 -13.701 1.00 92.25 291 LEU A CA 1
ATOM 2284 C C . LEU A 1 291 ? 7.718 8.751 -14.293 1.00 92.25 291 LEU A C 1
ATOM 2286 O O . LEU A 1 291 ? 8.931 8.888 -14.164 1.00 92.25 291 LEU A O 1
ATOM 2290 N N . GLU A 1 292 ? 6.933 9.664 -14.863 1.00 91.00 292 GLU A N 1
ATOM 2291 C CA . GLU A 1 292 ? 7.397 10.961 -15.362 1.00 91.00 292 GLU A CA 1
ATOM 2292 C C . GLU A 1 292 ? 8.135 11.728 -14.261 1.00 91.00 292 GLU A C 1
ATOM 2294 O O . GLU A 1 292 ? 9.315 12.050 -14.407 1.00 91.00 292 GLU A O 1
ATOM 2299 N N . LYS A 1 293 ? 7.500 11.900 -13.095 1.00 91.94 293 LYS A N 1
ATOM 2300 C CA . LYS A 1 293 ? 8.100 12.617 -11.966 1.00 91.94 293 LYS A CA 1
ATOM 2301 C C . LYS A 1 293 ? 9.418 11.998 -11.504 1.00 91.94 293 LYS A C 1
ATOM 2303 O O . LYS A 1 293 ? 10.386 12.704 -11.223 1.00 91.94 293 LYS A O 1
ATOM 2308 N N . LEU A 1 294 ? 9.459 10.671 -11.399 1.00 91.62 294 LEU A N 1
ATOM 2309 C CA . LEU A 1 294 ? 10.651 9.951 -10.964 1.00 91.62 294 LEU A CA 1
ATOM 2310 C C . LEU A 1 294 ? 11.771 10.007 -12.014 1.00 91.62 294 LEU A C 1
ATOM 2312 O O . LEU A 1 294 ? 12.942 10.025 -11.634 1.00 91.62 294 LEU A O 1
ATOM 2316 N N . LEU A 1 295 ? 11.439 10.033 -13.309 1.00 89.38 295 LEU A N 1
ATOM 2317 C CA . LEU A 1 295 ? 12.408 10.234 -14.388 1.00 89.38 295 LEU A CA 1
ATOM 2318 C C . LEU A 1 295 ? 12.992 11.647 -14.346 1.00 89.38 295 LEU A C 1
ATOM 2320 O O . LEU A 1 295 ? 14.215 11.761 -14.350 1.00 89.38 295 LEU A O 1
ATOM 2324 N N . SER A 1 296 ? 12.170 12.687 -14.164 1.00 89.88 296 SER A N 1
ATOM 2325 C CA . SER A 1 296 ? 12.666 14.060 -13.980 1.00 89.88 296 SER A CA 1
ATOM 2326 C C . SER A 1 296 ? 13.652 14.154 -12.810 1.00 89.88 296 SER A C 1
ATOM 2328 O O . SER A 1 296 ? 14.713 14.757 -12.942 1.00 89.88 296 SER A O 1
ATOM 2330 N N . CYS A 1 297 ? 13.390 13.464 -11.691 1.00 86.62 297 CYS A N 1
ATOM 2331 C CA . CYS A 1 297 ? 14.349 13.396 -10.581 1.00 86.62 297 CYS A CA 1
ATOM 2332 C C . CYS A 1 297 ? 15.688 12.742 -10.956 1.00 86.62 297 CYS A C 1
ATOM 2334 O O . CYS A 1 297 ? 16.718 13.078 -10.376 1.00 86.62 297 CYS A O 1
ATOM 2336 N N . LEU A 1 298 ? 15.698 11.763 -11.865 1.00 86.06 298 LEU A N 1
ATOM 2337 C CA . LEU A 1 298 ? 16.942 11.141 -12.327 1.00 86.06 298 LEU A CA 1
ATOM 2338 C C . LEU A 1 298 ? 17.723 12.057 -13.268 1.00 86.06 298 LEU A C 1
ATOM 2340 O O . LEU A 1 298 ? 18.954 12.040 -13.224 1.00 86.06 298 LEU A O 1
ATOM 2344 N N . GLU A 1 299 ? 17.018 12.825 -14.095 1.00 86.69 299 GLU A N 1
ATOM 2345 C CA . GLU A 1 299 ? 17.597 13.806 -15.015 1.00 86.69 299 GLU A CA 1
ATOM 2346 C C . GLU A 1 299 ? 18.232 14.970 -14.254 1.00 86.69 299 GLU A C 1
ATOM 2348 O O . GLU A 1 299 ? 19.385 15.304 -14.517 1.00 86.69 299 GLU A O 1
ATOM 2353 N N . GLU A 1 300 ? 17.538 15.507 -13.245 1.00 85.44 300 GLU A N 1
ATOM 2354 C CA . GLU A 1 300 ? 18.060 16.544 -12.340 1.00 85.44 300 GLU A CA 1
ATOM 2355 C C . GLU A 1 300 ? 19.328 16.098 -11.591 1.00 85.44 300 GLU A C 1
ATOM 2357 O O . GLU A 1 300 ? 20.198 16.911 -11.289 1.00 85.44 300 GLU A O 1
ATOM 2362 N N . GLU A 1 301 ? 19.454 14.802 -11.291 1.00 80.50 301 GLU A N 1
ATOM 2363 C CA . GLU A 1 301 ? 20.637 14.222 -10.642 1.00 80.50 301 GLU A CA 1
ATOM 2364 C C . GLU A 1 301 ? 21.725 13.762 -11.633 1.00 80.50 301 GLU A C 1
ATOM 2366 O O . GLU A 1 301 ? 22.679 13.095 -11.221 1.00 80.50 301 GLU A O 1
ATOM 2371 N N . GLU A 1 302 ? 21.577 14.055 -12.932 1.00 78.88 302 GLU A N 1
ATOM 2372 C CA . GLU A 1 302 ? 22.466 13.624 -14.026 1.00 78.88 302 GLU A CA 1
ATOM 2373 C C . GLU A 1 302 ? 22.747 12.104 -14.032 1.00 78.88 302 GLU A C 1
ATOM 2375 O O . GLU A 1 302 ? 23.795 11.616 -14.482 1.00 78.88 302 GLU A O 1
ATOM 2380 N N . ARG A 1 303 ? 21.809 11.294 -13.520 1.00 75.38 303 ARG A N 1
ATOM 2381 C CA . ARG A 1 303 ? 22.003 9.846 -13.404 1.00 75.38 303 ARG A CA 1
ATOM 2382 C C . ARG A 1 303 ? 21.724 9.145 -14.722 1.00 75.38 303 ARG A C 1
ATOM 2384 O O . ARG A 1 303 ? 20.657 9.254 -15.316 1.00 75.38 303 ARG A O 1
ATOM 2391 N N . LYS A 1 304 ? 22.647 8.271 -15.126 1.00 75.81 304 LYS A N 1
ATOM 2392 C CA . LYS A 1 304 ? 22.428 7.385 -16.276 1.00 75.81 304 LYS A CA 1
ATOM 2393 C C . LYS A 1 304 ? 21.314 6.379 -15.987 1.00 75.81 304 LYS A C 1
ATOM 2395 O O . LYS A 1 304 ? 21.373 5.639 -15.003 1.00 75.81 304 LYS A O 1
ATOM 2400 N N . TYR A 1 305 ? 20.359 6.271 -16.908 1.00 78.12 305 TYR A N 1
ATOM 2401 C CA . TYR A 1 305 ? 19.320 5.246 -16.833 1.00 78.12 305 TYR A CA 1
ATOM 2402 C C . TYR A 1 305 ? 19.915 3.834 -16.901 1.00 78.12 305 TYR A C 1
ATOM 2404 O O . TYR A 1 305 ? 20.690 3.544 -17.825 1.00 78.12 305 TYR A O 1
ATOM 2412 N N . PRO A 1 306 ? 19.528 2.926 -15.983 1.00 79.31 306 PRO A N 1
ATOM 2413 C CA . PRO A 1 306 ? 19.873 1.517 -16.089 1.00 79.31 306 PRO A CA 1
ATOM 2414 C C . PRO A 1 306 ? 19.450 0.952 -17.448 1.00 79.31 306 PRO A C 1
ATOM 2416 O O . PRO A 1 306 ? 18.366 1.255 -17.944 1.00 79.31 306 PRO A O 1
ATOM 2419 N N . LEU A 1 307 ? 20.263 0.068 -18.034 1.00 72.06 307 LEU A N 1
ATOM 2420 C CA . LEU A 1 307 ? 19.957 -0.539 -19.338 1.00 72.06 307 LEU A CA 1
ATOM 2421 C C . LEU A 1 307 ? 18.582 -1.233 -19.345 1.00 72.06 307 LEU A C 1
ATOM 2423 O O . LEU A 1 307 ? 17.864 -1.188 -20.339 1.00 72.06 307 LEU A O 1
ATOM 2427 N N . ARG A 1 308 ? 18.208 -1.854 -18.216 1.00 73.06 308 ARG A N 1
ATOM 2428 C CA . ARG A 1 308 ? 16.886 -2.467 -18.023 1.00 73.06 308 ARG A CA 1
ATOM 2429 C C . ARG A 1 308 ? 15.760 -1.438 -18.097 1.00 73.06 308 ARG A C 1
ATOM 2431 O O . ARG A 1 308 ? 14.802 -1.680 -18.817 1.00 73.06 308 ARG A O 1
ATOM 2438 N N . LEU A 1 309 ? 15.906 -0.297 -17.422 1.00 75.50 309 LEU A N 1
ATOM 2439 C CA . LEU A 1 309 ? 14.932 0.793 -17.474 1.00 75.50 309 LEU A CA 1
ATOM 2440 C C . LEU A 1 309 ? 14.765 1.299 -18.909 1.00 75.50 309 LEU A C 1
ATOM 2442 O O . LEU A 1 309 ? 13.646 1.340 -19.397 1.00 75.50 309 LEU A O 1
ATOM 2446 N N . LYS A 1 310 ? 15.868 1.568 -19.623 1.00 76.50 310 LYS A N 1
ATOM 2447 C CA . LYS A 1 310 ? 15.815 2.004 -21.031 1.00 76.50 310 LYS A CA 1
ATOM 2448 C C . LYS A 1 310 ? 15.022 1.036 -21.913 1.00 76.50 310 LYS A C 1
ATOM 2450 O O . LYS A 1 310 ? 14.197 1.472 -22.703 1.00 76.50 310 LYS A O 1
ATOM 2455 N N . LYS A 1 311 ? 15.247 -0.276 -21.765 1.00 73.12 311 LYS A N 1
ATOM 2456 C CA . LYS A 1 311 ? 14.515 -1.302 -22.529 1.00 73.12 311 LYS A CA 1
ATOM 2457 C C . LYS A 1 311 ? 13.015 -1.284 -22.234 1.00 73.12 311 LYS A C 1
ATOM 2459 O O . LYS A 1 311 ? 12.227 -1.364 -23.166 1.00 73.12 311 LYS A O 1
ATOM 2464 N N . ILE A 1 312 ? 12.639 -1.175 -20.960 1.00 73.31 312 ILE A N 1
ATOM 2465 C CA . ILE A 1 312 ? 11.229 -1.152 -20.547 1.00 73.31 312 ILE A CA 1
ATOM 2466 C C . ILE A 1 312 ? 10.554 0.143 -21.017 1.00 73.31 312 ILE A C 1
ATOM 2468 O O . ILE A 1 312 ? 9.439 0.084 -21.513 1.00 73.31 312 ILE A O 1
ATOM 2472 N N . LEU A 1 313 ? 11.239 1.289 -20.952 1.00 78.69 313 LEU A N 1
ATOM 2473 C CA . LEU A 1 313 ? 10.715 2.557 -21.471 1.00 78.69 313 LEU A CA 1
ATOM 2474 C C . LEU A 1 313 ? 10.468 2.505 -22.981 1.00 78.69 313 LEU A C 1
ATOM 2476 O O . LEU A 1 313 ? 9.441 2.984 -23.437 1.00 78.69 313 LEU A O 1
ATOM 2480 N N . VAL A 1 314 ? 11.357 1.875 -23.757 1.00 77.12 314 VAL A N 1
ATOM 2481 C CA . VAL A 1 314 ? 11.124 1.661 -25.199 1.00 77.12 314 VAL A CA 1
ATOM 2482 C C . VAL A 1 314 ? 9.891 0.792 -25.444 1.00 77.12 314 VAL A C 1
ATOM 2484 O O . VAL A 1 314 ? 9.109 1.090 -26.341 1.00 77.12 314 VAL A O 1
ATOM 2487 N N . MET A 1 315 ? 9.687 -0.255 -24.637 1.00 75.56 315 MET A N 1
ATOM 2488 C CA . MET A 1 315 ? 8.464 -1.059 -24.715 1.00 75.56 315 MET A CA 1
ATOM 2489 C C . MET A 1 315 ? 7.228 -0.218 -24.392 1.00 75.56 315 MET A C 1
ATOM 2491 O O . MET A 1 315 ? 6.241 -0.316 -25.111 1.00 75.56 315 MET A O 1
ATOM 2495 N N . LEU A 1 316 ? 7.302 0.625 -23.359 1.00 73.88 316 LEU A N 1
ATOM 2496 C CA . LEU A 1 316 ? 6.222 1.511 -22.931 1.00 73.88 316 LEU A CA 1
ATOM 2497 C C . LEU A 1 316 ? 5.863 2.553 -24.008 1.00 73.88 316 LEU A C 1
ATOM 2499 O O . LEU A 1 316 ? 4.693 2.706 -24.325 1.00 73.88 316 LEU A O 1
ATOM 2503 N N . MET A 1 317 ? 6.859 3.197 -24.626 1.00 76.31 317 MET A N 1
ATOM 2504 C CA . MET A 1 317 ? 6.675 4.156 -25.731 1.00 76.31 317 MET A CA 1
ATOM 2505 C C . MET A 1 317 ? 6.045 3.511 -26.973 1.00 76.31 317 MET A C 1
ATOM 2507 O O . MET A 1 317 ? 5.301 4.152 -27.702 1.00 76.31 317 MET A O 1
ATOM 2511 N N . GLY A 1 318 ? 6.321 2.227 -27.220 1.00 70.38 318 GLY A N 1
ATOM 2512 C CA . GLY A 1 318 ? 5.701 1.467 -28.309 1.00 70.38 318 GLY A CA 1
ATOM 2513 C C . GLY A 1 318 ? 4.292 0.945 -28.000 1.00 70.38 318 GLY A C 1
ATOM 2514 O O . GLY A 1 318 ? 3.741 0.191 -28.803 1.00 70.38 318 GLY A O 1
ATOM 2515 N N . CYS A 1 319 ? 3.718 1.262 -26.834 1.00 70.56 319 CYS A N 1
ATOM 2516 C CA . CYS A 1 319 ? 2.404 0.773 -26.428 1.00 70.56 319 CYS A CA 1
ATOM 2517 C C . CYS A 1 319 ? 1.273 1.641 -27.011 1.00 70.56 319 CYS A C 1
ATOM 2519 O O . CYS A 1 319 ? 1.192 2.810 -26.647 1.00 70.56 319 CYS A O 1
ATOM 2521 N N . PRO A 1 320 ? 0.333 1.075 -27.798 1.00 66.94 320 PRO A N 1
ATOM 2522 C CA . PRO A 1 320 ? -0.847 1.800 -28.270 1.00 66.94 320 PRO A CA 1
ATOM 2523 C C . PRO A 1 320 ? -1.909 1.844 -27.160 1.00 66.94 320 PRO A C 1
ATOM 2525 O O . PRO A 1 320 ? -2.915 1.138 -27.211 1.00 66.94 320 PRO A O 1
ATOM 2528 N N . ASP A 1 321 ? -1.630 2.581 -26.086 1.00 74.81 321 ASP A N 1
ATOM 2529 C CA . ASP A 1 321 ? -2.603 2.905 -25.041 1.00 74.81 321 ASP A CA 1
ATOM 2530 C C . ASP A 1 321 ? -2.736 4.436 -24.998 1.00 74.81 321 ASP A C 1
ATOM 2532 O O . ASP A 1 321 ? -1.726 5.116 -24.800 1.00 74.81 321 ASP A O 1
ATOM 2536 N N . PRO A 1 322 ? -3.947 4.995 -25.173 1.00 71.25 322 PRO A N 1
ATOM 2537 C CA . PRO A 1 322 ? -4.145 6.442 -25.250 1.00 71.25 322 PRO A CA 1
ATOM 2538 C C . PRO A 1 322 ? -3.730 7.170 -23.966 1.00 71.25 322 PRO A C 1
ATOM 2540 O O . PRO A 1 322 ? -3.441 8.363 -24.006 1.00 71.25 322 PRO A O 1
ATOM 2543 N N . VAL A 1 323 ? -3.671 6.470 -22.823 1.00 73.69 323 VAL A N 1
ATOM 2544 C CA . VAL A 1 323 ? -3.101 7.043 -21.598 1.00 73.69 323 VAL A CA 1
ATOM 2545 C C . VAL A 1 323 ? -1.606 7.283 -21.784 1.00 73.69 323 VAL A C 1
ATOM 2547 O O . VAL A 1 323 ? -1.130 8.358 -21.450 1.00 73.69 323 VAL A O 1
ATOM 2550 N N . TYR A 1 324 ? -0.868 6.325 -22.344 1.00 77.06 324 TYR A N 1
ATOM 2551 C CA . TYR A 1 324 ? 0.587 6.409 -22.501 1.00 77.06 324 TYR A CA 1
ATOM 2552 C C . TYR A 1 324 ? 1.012 7.338 -23.641 1.00 77.06 324 TYR A C 1
ATOM 2554 O O . TYR A 1 324 ? 2.029 8.015 -23.508 1.00 77.06 324 TYR A O 1
ATOM 2562 N N . GLU A 1 325 ? 0.216 7.448 -24.707 1.00 68.75 325 GLU A N 1
ATOM 2563 C CA . GLU A 1 325 ? 0.466 8.407 -25.794 1.00 68.75 325 GLU A CA 1
ATOM 2564 C C . GLU A 1 325 ? 0.536 9.857 -25.294 1.00 68.75 325 GLU A C 1
ATOM 2566 O O . GLU A 1 325 ? 1.336 10.632 -25.800 1.00 68.75 325 GLU A O 1
ATOM 2571 N N . LYS A 1 326 ? -0.235 10.218 -24.256 1.00 71.50 326 LYS A N 1
ATOM 2572 C CA . LYS A 1 326 ? -0.211 11.563 -23.651 1.00 71.50 326 LYS A CA 1
ATOM 2573 C C . LYS A 1 326 ? 1.109 11.885 -22.930 1.00 71.50 326 LYS A C 1
ATOM 2575 O O . LYS A 1 326 ? 1.435 13.060 -22.793 1.00 71.50 326 LYS A O 1
ATOM 2580 N N . PHE A 1 327 ? 1.840 10.876 -22.447 1.00 64.62 327 PHE A N 1
ATOM 2581 C CA . PHE A 1 327 ? 3.011 11.059 -21.570 1.00 64.62 327 PHE A CA 1
ATOM 2582 C C . PHE A 1 327 ? 4.348 10.670 -22.208 1.00 64.62 327 PHE A C 1
ATOM 2584 O O . PHE A 1 327 ? 5.393 11.108 -21.737 1.00 64.62 327 PHE A O 1
ATOM 2591 N N . PHE A 1 328 ? 4.338 9.822 -23.239 1.00 64.69 328 PHE A N 1
ATOM 2592 C CA . PHE A 1 328 ? 5.553 9.204 -23.782 1.00 64.69 328 PHE A CA 1
ATOM 2593 C C . PHE A 1 328 ? 5.751 9.428 -25.293 1.00 64.69 328 PHE A C 1
ATOM 2595 O O . PHE A 1 328 ? 6.560 8.724 -25.902 1.00 64.69 328 PHE A O 1
ATOM 2602 N N . SER A 1 329 ? 5.020 10.380 -25.886 1.00 53.62 329 SER A N 1
ATOM 2603 C CA . SER A 1 329 ? 5.191 10.862 -27.269 1.00 53.62 329 SER A CA 1
ATOM 2604 C C . SER A 1 329 ? 6.362 11.832 -27.409 1.00 53.62 329 SER A C 1
ATOM 2606 O O . SER A 1 329 ? 7.156 11.672 -28.361 1.00 53.62 329 SER A O 1
#